Protein AF-0000000084124917 (afdb_homodimer)

Solvent-accessible surface area (backbone atoms only — not comparable to full-atom values): 14774 Å² total; per-residue (Å²): 102,32,30,28,36,40,36,36,62,45,17,52,52,55,28,50,69,72,43,52,68,39,55,33,44,50,50,50,41,37,34,65,54,42,35,70,38,70,69,44,47,52,53,57,50,43,67,50,49,52,46,50,54,49,40,50,49,30,55,77,70,56,34,54,78,40,69,31,30,41,33,37,43,51,18,39,51,36,26,47,51,36,25,54,39,39,39,66,69,44,49,47,55,52,49,55,56,54,59,70,50,44,47,91,59,49,60,88,63,50,64,58,54,51,51,51,53,46,53,52,43,45,45,25,20,53,24,24,41,52,18,49,52,28,43,52,51,16,56,55,44,50,39,52,61,62,43,58,76,130,102,31,30,27,35,41,36,35,62,44,18,51,51,54,28,49,71,72,46,53,67,39,54,33,44,50,51,50,42,38,34,65,53,41,35,70,39,70,69,43,46,50,53,56,50,42,66,50,49,51,46,51,54,48,40,51,50,30,55,76,69,56,35,54,80,40,69,32,31,42,32,37,43,51,17,39,53,38,25,48,52,36,25,53,39,39,39,64,70,45,50,47,55,51,50,58,57,54,60,69,51,45,48,91,60,50,59,89,63,53,65,58,55,52,52,51,52,47,53,52,44,46,45,26,20,53,25,25,43,52,18,50,52,28,43,52,53,15,56,54,45,51,37,52,63,62,45,57,75,128

InterPro domains:
  IPR013901 Anthrone oxygenase [PF08592] (42-134)

Foldseek 3Di:
DLVVLVCCLVPVLVVLLPDDLLVNLVVLLCCLVVCPDPVNVCVVVCLLPVLVVVLVVCVVVVVCVPLLNVLSNVLNVLLVCQAVVLCVPPLNVLSVVSNPADSVDGDPCSVVSSVVNSVSSVSNNVSNVSSVVSNVVSVVRVVVVVPPDD/DLVVLVCCLVPVLVVLLPDDLLVNLVVLLCCLVVCPDPVNVCVVVCLLPVLVVVLVVCVVVVVCVPLLNVLSNVLNVLLVCQAVVLCVPPLNVLSVVSNPADSVDGDPCSVVSSVVNSVSSVSNNVSNVSSVVSNVVSVVRVVVVVPPDD

Nearest PDB structures (foldseek):
  2lk4-assembly1_A  TM=3.861E-01  e=1.553E+00  Homo sapiens
  2lk4-assembly1_A  TM=3.860E-01  e=1.553E+00  Homo sapiens

Structure (mmCIF, N/CA/C/O backbone):
data_AF-0000000084124917-model_v1
#
loop_
_entity.id
_entity.type
_entity.pdbx_description
1 polymer 'DUF1772 domain-containing protein'
#
loop_
_atom_site.group_PDB
_atom_site.id
_atom_site.type_symbol
_atom_site.label_atom_id
_atom_site.label_alt_id
_atom_site.label_comp_id
_atom_site.label_asym_id
_atom_site.label_entity_id
_atom_site.label_seq_id
_atom_site.pdbx_PDB_ins_code
_atom_site.Cartn_x
_atom_site.Cartn_y
_atom_site.Cartn_z
_atom_site.occupancy
_atom_site.B_iso_or_equiv
_atom_site.auth_seq_id
_atom_site.auth_comp_id
_atom_site.auth_asym_id
_atom_site.auth_atom_id
_atom_site.pdbx_PDB_model_num
ATOM 1 N N . MET A 1 1 ? -4.234 3.25 4.035 1 97.25 1 MET A N 1
ATOM 2 C CA . MET A 1 1 ? -4.965 2.318 3.18 1 97.25 1 MET A CA 1
ATOM 3 C C . MET A 1 1 ? -4.859 2.727 1.714 1 97.25 1 MET A C 1
ATOM 5 O O . MET A 1 1 ? -4.852 1.872 0.826 1 97.25 1 MET A O 1
ATOM 9 N N . ALA A 1 2 ? -4.703 4.055 1.478 1 97.81 2 ALA A N 1
ATOM 10 C CA . ALA A 1 2 ? -4.516 4.488 0.096 1 97.81 2 ALA A CA 1
ATOM 11 C C . ALA A 1 2 ? -3.322 3.787 -0.543 1 97.81 2 ALA A C 1
ATOM 13 O O . ALA A 1 2 ? -3.416 3.291 -1.669 1 97.81 2 ALA A O 1
ATOM 14 N N . GLY A 1 3 ? -2.215 3.688 0.183 1 98.06 3 GLY A N 1
ATOM 15 C CA . GLY A 1 3 ? -1.034 3.014 -0.335 1 98.06 3 GLY A CA 1
ATOM 16 C C . GLY A 1 3 ? -1.243 1.526 -0.551 1 98.06 3 GLY A C 1
ATOM 17 O O . GLY A 1 3 ? -0.717 0.953 -1.507 1 98.06 3 GLY A O 1
ATOM 18 N N . LEU A 1 4 ? -1.949 0.916 0.343 1 98.31 4 LEU A N 1
ATOM 19 C CA . LEU A 1 4 ? -2.197 -0.517 0.233 1 98.31 4 LEU A CA 1
ATOM 20 C C . LEU A 1 4 ? -2.949 -0.841 -1.055 1 98.31 4 LEU A C 1
ATOM 22 O O . LEU A 1 4 ? -2.518 -1.696 -1.831 1 98.31 4 LEU A O 1
ATOM 26 N N . PHE A 1 5 ? -4.02 -0.159 -1.307 1 98.75 5 PHE A N 1
ATOM 27 C CA . PHE A 1 5 ? -4.82 -0.441 -2.494 1 98.75 5 PHE A CA 1
ATOM 28 C C . PHE A 1 5 ? -4.086 -0.002 -3.756 1 98.75 5 PHE A C 1
ATOM 30 O O . PHE A 1 5 ? -4.223 -0.627 -4.809 1 98.75 5 PHE A O 1
ATOM 37 N N . PHE A 1 6 ? -3.359 1.039 -3.646 1 98.81 6 PHE A N 1
ATOM 38 C CA . PHE A 1 6 ? -2.514 1.478 -4.75 1 98.81 6 PHE A CA 1
ATOM 39 C C . PHE A 1 6 ? -1.505 0.397 -5.121 1 98.81 6 PHE A C 1
ATOM 41 O O . PHE A 1 6 ? -1.268 0.142 -6.305 1 98.81 6 PHE A O 1
ATOM 48 N N . ALA A 1 7 ? -0.88 -0.237 -4.125 1 98.75 7 ALA A N 1
ATOM 49 C CA . ALA A 1 7 ? 0.062 -1.323 -4.375 1 98.75 7 ALA A CA 1
ATOM 50 C C . ALA A 1 7 ? -0.581 -2.424 -5.215 1 98.75 7 ALA A C 1
ATOM 52 O O . ALA A 1 7 ? 0.038 -2.949 -6.141 1 98.75 7 ALA A O 1
ATOM 53 N N . TYR A 1 8 ? -1.795 -2.74 -4.844 1 98.81 8 TYR A N 1
ATOM 54 C CA . TYR A 1 8 ? -2.51 -3.752 -5.613 1 98.81 8 TYR A CA 1
ATOM 55 C C . TYR A 1 8 ? -2.773 -3.27 -7.035 1 98.81 8 TYR A C 1
ATOM 57 O O . TYR A 1 8 ? -2.561 -4.012 -8 1 98.81 8 TYR A O 1
ATOM 65 N N . SER A 1 9 ? -3.143 -2.061 -7.184 1 98.75 9 SER A N 1
ATOM 66 C CA . SER A 1 9 ? -3.533 -1.524 -8.484 1 98.75 9 SER A CA 1
ATOM 67 C C . SER A 1 9 ? -2.336 -1.43 -9.422 1 98.75 9 SER A C 1
ATOM 69 O O . SER A 1 9 ? -2.479 -1.594 -10.641 1 98.75 9 SER A O 1
ATOM 71 N N . VAL A 1 10 ? -1.176 -1.197 -8.875 1 98.31 10 VAL A N 1
ATOM 72 C CA . VAL A 1 10 ? -0.064 -0.92 -9.781 1 98.31 10 VAL A CA 1
ATOM 73 C C . VAL A 1 10 ? 0.826 -2.156 -9.898 1 98.31 10 VAL A C 1
ATOM 75 O O . VAL A 1 10 ? 1.806 -2.152 -10.648 1 98.31 10 VAL A O 1
ATOM 78 N N . SER A 1 11 ? 0.525 -3.203 -9.133 1 98.62 11 SER A N 1
ATOM 79 C CA . SER A 1 11 ? 1.425 -4.352 -9.117 1 98.62 11 SER A CA 1
ATOM 80 C C . SER A 1 11 ? 0.646 -5.664 -9.117 1 98.62 11 SER A C 1
ATOM 82 O O . SER A 1 11 ? 0.646 -6.395 -10.109 1 98.62 11 SER A O 1
ATOM 84 N N . VAL A 1 12 ? -0.153 -5.93 -8.094 1 98.69 12 VAL A N 1
ATOM 85 C CA . VAL A 1 12 ? -0.733 -7.242 -7.836 1 98.69 12 VAL A CA 1
ATOM 86 C C . VAL A 1 12 ? -1.753 -7.578 -8.922 1 98.69 12 VAL A C 1
ATOM 88 O O . VAL A 1 12 ? -1.701 -8.656 -9.516 1 98.69 12 VAL A O 1
ATOM 91 N N . VAL A 1 13 ? -2.668 -6.664 -9.188 1 98.62 13 VAL A N 1
ATOM 92 C CA . VAL A 1 13 ? -3.721 -7 -10.141 1 98.62 13 VAL A CA 1
ATOM 93 C C . VAL A 1 13 ? -3.127 -7.137 -11.539 1 98.62 13 VAL A C 1
ATOM 95 O O . VAL A 1 13 ? -3.602 -7.941 -12.352 1 98.62 13 VAL A O 1
ATOM 98 N N . LEU A 1 14 ? -2.105 -6.344 -11.867 1 98.69 14 LEU A N 1
ATOM 99 C CA . LEU A 1 14 ? -1.429 -6.473 -13.156 1 98.69 14 LEU A CA 1
ATOM 100 C C . LEU A 1 14 ? -0.755 -7.836 -13.281 1 98.69 14 LEU A C 1
ATOM 102 O O . LEU A 1 14 ? -0.784 -8.445 -14.352 1 98.69 14 LEU A O 1
ATOM 106 N N . THR A 1 15 ? -0.131 -8.25 -12.227 1 98.81 15 THR A N 1
ATOM 107 C CA . THR A 1 15 ? 0.469 -9.578 -12.188 1 98.81 15 THR A CA 1
ATOM 108 C C . THR A 1 15 ? -0.596 -10.656 -12.359 1 98.81 15 THR A C 1
ATOM 110 O O . THR A 1 15 ? -0.421 -11.586 -13.148 1 98.81 15 THR A O 1
ATOM 113 N N . LEU A 1 16 ? -1.699 -10.531 -11.648 1 98.69 16 LEU A N 1
ATOM 114 C CA . LEU A 1 16 ? -2.781 -11.508 -11.719 1 98.69 16 LEU A CA 1
ATOM 115 C C . LEU A 1 16 ? -3.307 -11.633 -13.148 1 98.69 16 LEU A C 1
ATOM 117 O O . LEU A 1 16 ? -3.727 -12.711 -13.57 1 98.69 16 LEU A O 1
ATOM 121 N N . ASP A 1 17 ? -3.211 -10.602 -13.93 1 98.44 17 ASP A N 1
ATOM 122 C CA . ASP A 1 17 ? -3.678 -10.586 -15.312 1 98.44 17 ASP A CA 1
ATOM 123 C C . ASP A 1 17 ? -2.789 -11.445 -16.203 1 98.44 17 ASP A C 1
ATOM 125 O O . ASP A 1 17 ? -3.182 -11.812 -17.312 1 98.44 17 ASP A O 1
ATOM 129 N N . THR A 1 18 ? -1.603 -11.773 -15.75 1 98.19 18 THR A N 1
ATOM 130 C CA . THR A 1 18 ? -0.667 -12.516 -16.578 1 98.19 18 THR A CA 1
ATOM 131 C C . THR A 1 18 ? -0.751 -14.016 -16.281 1 98.19 18 THR A C 1
ATOM 133 O O . THR A 1 18 ? -0.126 -14.82 -16.969 1 98.19 18 THR A O 1
ATOM 136 N N . LEU A 1 19 ? -1.51 -14.352 -15.336 1 98 19 LEU A N 1
ATOM 137 C CA . LEU A 1 19 ? -1.496 -15.727 -14.852 1 98 19 LEU A CA 1
ATOM 138 C C . LEU A 1 19 ? -2.557 -16.562 -15.562 1 98 19 LEU A C 1
ATOM 140 O O . LEU A 1 19 ? -3.594 -16.047 -15.969 1 98 19 LEU A O 1
ATOM 144 N N . SER A 1 20 ? -2.256 -17.859 -15.656 1 97.62 20 SER A N 1
ATOM 145 C CA . SER A 1 20 ? -3.262 -18.812 -16.109 1 97.62 20 SER A CA 1
ATOM 146 C C . SER A 1 20 ? -4.395 -18.938 -15.094 1 97.62 20 SER A C 1
ATOM 148 O O . SER A 1 20 ? -4.289 -18.453 -13.969 1 97.62 20 SER A O 1
ATOM 150 N N . ALA A 1 21 ? -5.41 -19.625 -15.492 1 98.25 21 ALA A N 1
ATOM 151 C CA . ALA A 1 21 ? -6.57 -19.797 -14.617 1 98.25 21 ALA A CA 1
ATOM 152 C C . ALA A 1 21 ? -6.176 -20.469 -13.312 1 98.25 21 ALA A C 1
ATOM 154 O O . ALA A 1 21 ? -6.594 -20.047 -12.234 1 98.25 21 ALA A O 1
ATOM 155 N N . SER A 1 22 ? -5.375 -21.531 -13.422 1 98.06 22 SER A N 1
ATOM 156 C CA . SER A 1 22 ? -4.965 -22.297 -12.25 1 98.06 22 SER A CA 1
ATOM 157 C C . SER A 1 22 ? -4.051 -21.469 -11.352 1 98.06 22 SER A C 1
ATOM 159 O O . SER A 1 22 ? -4.211 -21.469 -10.125 1 98.06 22 SER A O 1
ATOM 161 N N . SER A 1 23 ? -3.119 -20.766 -11.945 1 97.94 23 SER A N 1
ATOM 162 C CA . SER A 1 23 ? -2.189 -19.953 -11.18 1 97.94 23 SER A CA 1
ATOM 163 C C . SER A 1 23 ? -2.904 -18.781 -10.508 1 97.94 23 SER A C 1
ATOM 165 O O . SER A 1 23 ? -2.604 -18.438 -9.367 1 97.94 23 SER A O 1
ATOM 167 N N . TYR A 1 24 ? -3.828 -18.234 -11.266 1 98.5 24 TYR A N 1
ATOM 168 C CA . TYR A 1 24 ? -4.648 -17.172 -10.695 1 98.5 24 TYR A CA 1
ATOM 169 C C . TYR A 1 24 ? -5.398 -17.656 -9.461 1 98.5 24 TYR A C 1
ATOM 171 O O . TYR A 1 24 ? -5.379 -17 -8.422 1 98.5 24 TYR A O 1
ATOM 179 N N . THR A 1 25 ? -6.078 -18.75 -9.648 1 98.75 25 THR A N 1
ATOM 180 C CA . THR A 1 25 ? -6.871 -19.297 -8.562 1 98.75 25 THR A CA 1
ATOM 181 C C . THR A 1 25 ? -6 -19.562 -7.336 1 98.75 25 THR A C 1
ATOM 183 O O . THR A 1 25 ? -6.34 -19.141 -6.227 1 98.75 25 THR A O 1
ATOM 186 N N . ARG A 1 26 ? -4.859 -20.141 -7.547 1 98.31 26 ARG A N 1
ATOM 187 C CA . ARG A 1 26 ? -3.953 -20.469 -6.453 1 98.31 26 ARG A CA 1
ATOM 188 C C . ARG A 1 26 ? -3.469 -19.219 -5.738 1 98.31 26 ARG A C 1
ATOM 190 O O . ARG A 1 26 ? -3.508 -19.141 -4.508 1 98.31 26 ARG A O 1
ATOM 197 N N . VAL A 1 27 ? -3.025 -18.266 -6.492 1 98.69 27 VAL A N 1
ATOM 198 C CA . VAL A 1 27 ? -2.43 -17.062 -5.938 1 98.69 27 VAL A CA 1
ATOM 199 C C . VAL A 1 27 ? -3.502 -16.234 -5.227 1 98.69 27 VAL A C 1
ATOM 201 O O . VAL A 1 27 ? -3.295 -15.773 -4.102 1 98.69 27 VAL A O 1
ATOM 204 N N . MET A 1 28 ? -4.656 -16.125 -5.855 1 98.75 28 MET A N 1
ATOM 205 C CA . MET A 1 28 ? -5.723 -15.312 -5.27 1 98.75 28 MET A CA 1
ATOM 206 C C . MET A 1 28 ? -6.246 -15.953 -3.988 1 98.75 28 MET A C 1
ATOM 208 O O . MET A 1 28 ? -6.527 -15.25 -3.012 1 98.75 28 MET A O 1
ATOM 212 N N . GLN A 1 29 ? -6.414 -17.219 -3.998 1 98.81 29 GLN A N 1
ATOM 213 C CA . GLN A 1 29 ? -6.84 -17.906 -2.777 1 98.81 29 GLN A CA 1
ATOM 214 C C . GLN A 1 29 ? -5.832 -17.688 -1.65 1 98.81 29 GLN A C 1
ATOM 216 O O . GLN A 1 29 ? -6.215 -17.438 -0.506 1 98.81 29 GLN A O 1
ATOM 221 N N . SER A 1 30 ? -4.582 -17.781 -1.96 1 98.69 30 SER A N 1
ATOM 222 C CA . SER A 1 30 ? -3.549 -17.562 -0.953 1 98.69 30 SER A CA 1
ATOM 223 C C . SER A 1 30 ? -3.555 -16.125 -0.459 1 98.69 30 SER A C 1
ATOM 225 O O . SER A 1 30 ? -3.449 -15.875 0.743 1 98.69 30 SER A O 1
ATOM 227 N N . ILE A 1 31 ? -3.676 -15.164 -1.386 1 98.69 31 ILE A N 1
ATOM 228 C CA . ILE A 1 31 ? -3.746 -13.758 -1.008 1 98.69 31 ILE A CA 1
ATOM 229 C C . ILE A 1 31 ? -4.906 -13.539 -0.039 1 98.69 31 ILE A C 1
ATOM 231 O O . ILE A 1 31 ? -4.746 -12.891 0.998 1 98.69 31 ILE A O 1
ATOM 235 N N . ASN A 1 32 ? -6.078 -14.086 -0.395 1 98.25 32 ASN A N 1
ATOM 236 C CA . ASN A 1 32 ? -7.301 -13.891 0.374 1 98.25 32 ASN A CA 1
ATOM 237 C C . ASN A 1 32 ? -7.18 -14.484 1.776 1 98.25 32 ASN A C 1
ATOM 239 O O . ASN A 1 32 ? -7.758 -13.953 2.729 1 98.25 32 ASN A O 1
ATOM 243 N N . GLU A 1 33 ? -6.441 -15.508 1.92 1 98.12 33 GLU A N 1
ATOM 244 C CA . GLU A 1 33 ? -6.227 -16.141 3.219 1 98.12 33 GLU A CA 1
ATOM 245 C C . GLU A 1 33 ? -5.172 -15.391 4.031 1 98.12 33 GLU A C 1
ATOM 247 O O . GLU A 1 33 ? -5.371 -15.117 5.215 1 98.12 33 GLU A O 1
ATOM 252 N N . GLU A 1 34 ? -4.082 -15.07 3.4 1 98.19 34 GLU A N 1
ATOM 253 C CA . GLU A 1 34 ? -2.918 -14.547 4.105 1 98.19 34 GLU A CA 1
ATOM 254 C C . GLU A 1 34 ? -3.145 -13.102 4.551 1 98.19 34 GLU A C 1
ATOM 256 O O . GLU A 1 34 ? -2.609 -12.672 5.574 1 98.19 34 GLU A O 1
ATOM 261 N N . ILE A 1 35 ? -3.92 -12.414 3.789 1 97.81 35 ILE A N 1
ATOM 262 C CA . ILE A 1 35 ? -4.105 -11 4.113 1 97.81 35 ILE A CA 1
ATOM 263 C C . ILE A 1 35 ? -4.902 -10.867 5.41 1 97.81 35 ILE A C 1
ATOM 265 O O . ILE A 1 35 ? -4.902 -9.812 6.043 1 97.81 35 ILE A O 1
ATOM 269 N N . LEU A 1 36 ? -5.688 -11.93 5.781 1 97.31 36 LEU A N 1
ATOM 270 C CA . LEU A 1 36 ? -6.422 -11.93 7.043 1 97.31 36 LEU A CA 1
ATOM 271 C C . LEU A 1 36 ? -5.48 -12.188 8.219 1 97.31 36 LEU A C 1
ATOM 273 O O . LEU A 1 36 ? -5.41 -13.305 8.727 1 97.31 36 LEU A O 1
ATOM 277 N N . ASN A 1 37 ? -4.77 -11.234 8.672 1 98.19 37 ASN A N 1
ATOM 278 C CA . ASN A 1 37 ? -3.846 -11.258 9.805 1 98.19 37 ASN A CA 1
ATOM 279 C C . ASN A 1 37 ? -4.012 -10.023 10.688 1 98.19 37 ASN A C 1
ATOM 281 O O . ASN A 1 37 ? -4.664 -9.055 10.289 1 98.19 37 ASN A O 1
ATOM 285 N N . PRO A 1 38 ? -3.535 -10.016 11.898 1 97.69 38 PRO A N 1
ATOM 286 C CA . PRO A 1 38 ? -3.809 -8.953 12.875 1 97.69 38 PRO A CA 1
ATOM 287 C C . PRO A 1 38 ? -3.299 -7.586 12.414 1 97.69 38 PRO A C 1
ATOM 289 O O . PRO A 1 38 ? -3.926 -6.562 12.695 1 97.69 38 PRO A O 1
ATOM 292 N N . LEU A 1 39 ? -2.154 -7.527 11.703 1 97.31 39 LEU A N 1
ATOM 293 C CA . LEU A 1 39 ? -1.6 -6.246 11.273 1 97.31 39 LEU A CA 1
ATOM 294 C C . LEU A 1 39 ? -2.508 -5.578 10.242 1 97.31 39 LEU A C 1
ATOM 296 O O . LEU A 1 39 ? -2.762 -4.375 10.32 1 97.31 39 LEU A O 1
ATOM 300 N N . PHE A 1 40 ? -2.939 -6.41 9.305 1 98.06 40 PHE A N 1
ATOM 301 C CA . PHE A 1 40 ? -3.908 -5.875 8.359 1 98.06 40 PHE A CA 1
ATOM 302 C C . PHE A 1 40 ? -5.199 -5.48 9.062 1 98.06 40 PHE A C 1
ATOM 304 O O . PHE A 1 40 ? -5.758 -4.414 8.805 1 98.06 40 PHE A O 1
ATOM 311 N N . GLY A 1 41 ? -5.688 -6.379 9.93 1 97.94 41 GLY A N 1
ATOM 312 C CA . GLY A 1 41 ? -6.926 -6.125 10.648 1 97.94 41 GLY A CA 1
ATOM 313 C C . GLY A 1 41 ? -6.91 -4.824 11.422 1 97.94 41 GLY A C 1
ATOM 314 O O . GLY A 1 41 ? -7.867 -4.047 11.367 1 97.94 41 GLY A O 1
ATOM 315 N N . VAL A 1 42 ? -5.863 -4.562 12.094 1 98.12 42 VAL A N 1
ATOM 316 C CA . VAL A 1 42 ? -5.742 -3.359 12.914 1 98.12 42 VAL A CA 1
ATOM 317 C C . VAL A 1 42 ? -5.68 -2.129 12.008 1 98.12 42 VAL A C 1
ATOM 319 O O . VAL A 1 42 ? -6.309 -1.108 12.297 1 98.12 42 VAL A O 1
ATOM 322 N N . SER A 1 43 ? -4.918 -2.234 10.953 1 97.81 43 SER A N 1
ATOM 323 C CA . SER A 1 43 ? -4.758 -1.093 10.062 1 97.81 43 SER A CA 1
ATOM 324 C C . SER A 1 43 ? -6.055 -0.782 9.32 1 97.81 43 SER A C 1
ATOM 326 O O . SER A 1 43 ? -6.488 0.371 9.273 1 97.81 43 SER A O 1
ATOM 328 N N . PHE A 1 44 ? -6.664 -1.835 8.75 1 98.31 44 PHE A N 1
ATOM 329 C CA . PHE A 1 44 ? -7.902 -1.646 8 1 98.31 44 PHE A CA 1
ATOM 330 C C . PHE A 1 44 ? -9.039 -1.243 8.938 1 98.31 44 PHE A C 1
ATOM 332 O O . PHE A 1 44 ? -9.797 -0.32 8.633 1 98.31 44 PHE A O 1
ATOM 339 N N . GLY A 1 45 ? -9.195 -1.947 10.078 1 98.38 45 GLY A N 1
ATOM 340 C CA . GLY A 1 45 ? -10.188 -1.586 11.078 1 98.38 45 GLY A CA 1
ATOM 341 C C . GLY A 1 45 ? -9.984 -0.192 11.641 1 98.38 45 GLY A C 1
ATOM 342 O O . GLY A 1 45 ? -10.953 0.55 11.836 1 98.38 45 GLY A O 1
ATOM 343 N N . GLY A 1 46 ? -8.742 0.141 11.914 1 98.31 46 GLY A N 1
ATOM 344 C CA . GLY A 1 46 ? -8.43 1.479 12.391 1 98.31 46 GLY A CA 1
ATOM 345 C C . GLY A 1 46 ? -8.82 2.568 11.406 1 98.31 46 GLY A C 1
ATOM 346 O O . GLY A 1 46 ? -9.266 3.643 11.812 1 98.31 46 GLY A O 1
ATOM 347 N N . ALA A 1 47 ? -8.625 2.297 10.148 1 98.06 47 ALA A N 1
ATOM 348 C CA . ALA A 1 47 ? -8.953 3.262 9.102 1 98.06 47 ALA A CA 1
ATOM 349 C C . ALA A 1 47 ? -10.461 3.471 9 1 98.06 47 ALA A C 1
ATOM 351 O O . ALA A 1 47 ? -10.914 4.449 8.398 1 98.06 47 ALA A O 1
ATOM 352 N N . ILE A 1 48 ? -11.219 2.539 9.547 1 98.5 48 ILE A N 1
ATOM 353 C CA . ILE A 1 48 ? -12.664 2.688 9.609 1 98.5 48 ILE A CA 1
ATOM 354 C C . ILE A 1 48 ? -13.047 3.395 10.914 1 98.5 48 ILE A C 1
ATOM 356 O O . ILE A 1 48 ? -13.734 4.422 10.891 1 98.5 48 ILE A O 1
ATOM 360 N N . ILE A 1 49 ? -12.523 2.965 12.016 1 98.62 49 ILE A N 1
ATOM 361 C CA . ILE A 1 49 ? -12.977 3.363 13.344 1 98.62 49 ILE A CA 1
ATOM 362 C C . ILE A 1 49 ? -12.508 4.789 13.641 1 98.62 49 ILE A C 1
ATOM 364 O O . ILE A 1 49 ? -13.305 5.629 14.07 1 98.62 49 ILE A O 1
ATOM 368 N N . VAL A 1 50 ? -11.297 5.105 13.383 1 97.81 50 VAL A N 1
ATOM 369 C CA . VAL A 1 50 ? -10.703 6.375 13.797 1 97.81 50 VAL A CA 1
ATOM 370 C C . VAL A 1 50 ? -11.414 7.527 13.086 1 97.81 50 VAL A C 1
ATOM 372 O O . VAL A 1 50 ? -11.898 8.453 13.734 1 97.81 50 VAL A O 1
ATOM 375 N N . PRO A 1 51 ? -11.531 7.457 11.789 1 97.25 51 PRO A N 1
ATOM 376 C CA . PRO A 1 51 ? -12.211 8.594 11.164 1 97.25 51 PRO A CA 1
ATOM 377 C C . PRO A 1 51 ? -13.695 8.656 11.508 1 97.25 51 PRO A C 1
ATOM 379 O O . PRO A 1 51 ? -14.273 9.742 11.594 1 97.25 51 PRO A O 1
ATOM 382 N N . THR A 1 52 ? -14.312 7.504 11.719 1 98.25 52 THR A N 1
ATOM 383 C CA . THR A 1 52 ? -15.727 7.496 12.086 1 98.25 52 THR A CA 1
ATOM 384 C C . THR A 1 52 ? -15.93 8.164 13.438 1 98.25 52 THR A C 1
ATOM 386 O O . THR A 1 52 ? -16.844 8.977 13.602 1 98.25 52 THR A O 1
ATOM 389 N N . VAL A 1 53 ? -15.117 7.809 14.406 1 98.12 53 VAL A N 1
ATOM 390 C CA . VAL A 1 53 ? -15.172 8.445 15.719 1 98.12 53 VAL A CA 1
ATOM 391 C C . VAL A 1 53 ? -14.875 9.938 15.578 1 98.12 53 VAL A C 1
ATOM 393 O O . VAL A 1 53 ? -15.547 10.766 16.203 1 98.12 53 VAL A O 1
ATOM 396 N N . GLY A 1 54 ? -13.852 10.281 14.773 1 96.69 54 GLY A N 1
ATOM 397 C CA . GLY A 1 54 ? -13.562 11.68 14.5 1 96.69 54 GLY A CA 1
ATOM 398 C C . GLY A 1 54 ? -14.734 12.43 13.898 1 96.69 54 GLY A C 1
ATOM 399 O O . GLY A 1 54 ? -15.016 13.57 14.273 1 96.69 54 GLY A O 1
ATOM 400 N N . ALA A 1 55 ? -15.328 11.773 13.008 1 96.75 55 ALA A N 1
ATOM 401 C CA . ALA A 1 55 ? -16.484 12.391 12.359 1 96.75 55 ALA A CA 1
ATOM 402 C C . ALA A 1 55 ? -17.609 12.641 13.367 1 96.75 55 ALA A C 1
ATOM 404 O O . ALA A 1 55 ? -18.281 13.664 13.305 1 96.75 55 ALA A O 1
ATOM 405 N N . PHE A 1 56 ? -17.797 11.719 14.203 1 96.38 56 PHE A N 1
ATOM 406 C CA . PHE A 1 56 ? -18.812 11.867 15.25 1 96.38 56 PHE A CA 1
ATOM 407 C C . PHE A 1 56 ? -18.484 13.062 16.141 1 96.38 56 PHE A C 1
ATOM 409 O O . PHE A 1 56 ? -19.375 13.852 16.469 1 96.38 56 PHE A O 1
ATOM 416 N N . LEU A 1 57 ? -17.266 13.234 16.484 1 94.81 57 LEU A N 1
ATOM 417 C CA . LEU A 1 57 ? -16.828 14.359 17.312 1 94.81 57 LEU A CA 1
ATOM 418 C C . LEU A 1 57 ? -17.016 15.68 16.578 1 94.81 57 LEU A C 1
ATOM 420 O O . LEU A 1 57 ? -17.438 16.672 17.172 1 94.81 57 LEU A O 1
ATOM 424 N N . VAL A 1 58 ? -16.672 15.648 15.336 1 93.81 58 VAL A N 1
ATOM 425 C CA . VAL A 1 58 ? -16.859 16.828 14.508 1 93.81 58 VAL A CA 1
ATOM 426 C C . VAL A 1 58 ? -18.328 17.234 14.508 1 93.81 58 VAL A C 1
ATOM 428 O O . VAL A 1 58 ? -18.656 18.422 14.578 1 93.81 58 VAL A O 1
ATOM 431 N N . PHE A 1 59 ? -19.156 16.297 14.469 1 91.12 59 PHE A N 1
ATOM 432 C CA . PHE A 1 59 ? -20.578 16.547 14.398 1 91.12 59 PHE A CA 1
ATOM 433 C C . PHE A 1 59 ? -21.109 17.047 15.742 1 91.12 59 PHE A C 1
ATOM 435 O O . PHE A 1 59 ? -21.828 18.047 15.797 1 91.12 59 PHE A O 1
ATOM 442 N N . ILE A 1 60 ? -20.703 16.453 16.812 1 93.38 60 ILE A N 1
ATOM 443 C CA . ILE A 1 60 ? -21.266 16.781 18.109 1 93.38 60 ILE A CA 1
ATOM 444 C C . ILE A 1 60 ? -20.734 18.125 18.594 1 93.38 60 ILE A C 1
ATOM 446 O O . ILE A 1 60 ? -21.406 18.844 19.328 1 93.38 60 ILE A O 1
ATOM 450 N N . GLU A 1 61 ? -19.562 18.453 18.156 1 92.94 61 GLU A N 1
ATOM 451 C CA . GLU A 1 61 ? -18.953 19.719 18.578 1 92.94 61 GLU A CA 1
ATOM 452 C C . GLU A 1 61 ? -19.344 20.859 17.641 1 92.94 61 GLU A C 1
ATOM 454 O O . GLU A 1 61 ? -18.906 22 17.844 1 92.94 61 GLU A O 1
ATOM 459 N N . GLY A 1 62 ? -20.062 20.547 16.656 1 91.19 62 GLY A N 1
ATOM 460 C CA . GLY A 1 62 ? -20.531 21.562 15.727 1 91.19 62 GLY A CA 1
ATOM 461 C C . GLY A 1 62 ? -19.453 22.062 14.781 1 91.19 62 GLY A C 1
ATOM 462 O O . GLY A 1 62 ? -19.547 23.172 14.266 1 91.19 62 GLY A O 1
ATOM 463 N N . LEU A 1 63 ? -18.516 21.297 14.617 1 89.62 63 LEU A N 1
ATOM 464 C CA . LEU A 1 63 ? -17.375 21.703 13.812 1 89.62 63 LEU A CA 1
ATOM 465 C C . LEU A 1 63 ? -17.641 21.5 12.328 1 89.62 63 LEU A C 1
ATOM 467 O O . LEU A 1 63 ? -16.828 21.859 11.477 1 89.62 63 LEU A O 1
ATOM 471 N N . TRP A 1 64 ? -18.781 20.938 12.023 1 89.88 64 TRP A N 1
ATOM 472 C CA . TRP A 1 64 ? -19.141 20.688 10.633 1 89.88 64 TRP A CA 1
ATOM 473 C C . TRP A 1 64 ? -19.422 21.984 9.898 1 89.88 64 TRP A C 1
ATOM 475 O O . TRP A 1 64 ? -19.5 22.016 8.672 1 89.88 64 TRP A O 1
ATOM 485 N N . THR A 1 65 ? -19.406 23.109 10.664 1 90.25 65 THR A N 1
ATOM 486 C CA . THR A 1 65 ? -19.625 24.422 10.055 1 90.25 65 THR A CA 1
ATOM 487 C C . THR A 1 65 ? -18.312 25 9.531 1 90.25 65 THR A C 1
ATOM 489 O O . THR A 1 65 ? -18.312 25.906 8.695 1 90.25 65 THR A O 1
ATOM 492 N N . ALA A 1 66 ? -17.266 24.531 10.023 1 91.94 66 ALA A N 1
ATOM 493 C CA . ALA A 1 66 ? -15.945 24.969 9.586 1 91.94 66 ALA A CA 1
ATOM 494 C C . ALA A 1 66 ? -15.453 24.141 8.398 1 91.94 66 ALA A C 1
ATOM 496 O O . ALA A 1 66 ? -15.852 22.984 8.227 1 91.94 66 ALA A O 1
ATOM 497 N N . LEU A 1 67 ? -14.664 24.703 7.559 1 92.88 67 LEU A N 1
ATOM 498 C CA . LEU A 1 67 ? -14.133 24.062 6.367 1 92.88 67 LEU A CA 1
ATOM 499 C C . LEU A 1 67 ? -13.43 22.75 6.73 1 92.88 67 LEU A C 1
ATOM 501 O O . LEU A 1 67 ? -13.625 21.734 6.066 1 92.88 67 LEU A O 1
ATOM 505 N N . PHE A 1 68 ? -12.609 22.797 7.73 1 92.5 68 PHE A N 1
ATOM 506 C CA . PHE A 1 68 ? -11.891 21.594 8.117 1 92.5 68 PHE A CA 1
ATOM 507 C C . PHE A 1 68 ? -12.852 20.469 8.461 1 92.5 68 PHE A C 1
ATOM 509 O O . PHE A 1 68 ? -12.617 19.312 8.109 1 92.5 68 PHE A O 1
ATOM 516 N N . GLY A 1 69 ? -13.891 20.797 9.18 1 95.31 69 GLY A N 1
ATOM 517 C CA . GLY A 1 69 ? -14.891 19.797 9.531 1 95.31 69 GLY A CA 1
ATOM 518 C C . GLY A 1 69 ? -15.578 19.203 8.32 1 95.31 69 GLY A C 1
ATOM 519 O O . GLY A 1 69 ? -15.805 18 8.258 1 95.31 69 GLY A O 1
ATOM 520 N N . GLN A 1 70 ? -15.93 20.047 7.355 1 96.31 70 GLN A N 1
ATOM 521 C CA . GLN A 1 70 ? -16.594 19.594 6.141 1 96.31 70 GLN A CA 1
ATOM 522 C C . GLN A 1 70 ? -15.695 18.672 5.332 1 96.31 70 GLN A C 1
ATOM 524 O O . GLN A 1 70 ? -16.141 17.641 4.828 1 96.31 70 GLN A O 1
ATOM 529 N N . LEU A 1 71 ? -14.492 19.047 5.219 1 97.44 71 LEU A N 1
ATOM 530 C CA . LEU A 1 71 ? -13.523 18.234 4.48 1 97.44 71 LEU A CA 1
ATOM 531 C C . LEU A 1 71 ? -13.312 16.891 5.164 1 97.44 71 LEU A C 1
ATOM 533 O O . LEU A 1 71 ? -13.258 15.852 4.5 1 97.44 71 LEU A O 1
ATOM 537 N N . PHE A 1 72 ? -13.18 16.969 6.465 1 97.38 72 PHE A N 1
ATOM 538 C CA . PHE A 1 72 ? -12.977 15.742 7.234 1 97.38 72 PHE A CA 1
ATOM 539 C C . PHE A 1 72 ? -14.172 14.805 7.086 1 97.38 72 PHE A C 1
ATOM 541 O O . PHE A 1 72 ? -14 13.609 6.867 1 97.38 72 PHE A O 1
ATOM 548 N N . LEU A 1 73 ? -15.375 15.352 7.195 1 97.62 73 LEU A N 1
ATOM 549 C CA . LEU A 1 73 ? -16.594 14.547 7.062 1 97.62 73 LEU A CA 1
ATOM 550 C C . LEU A 1 73 ? -16.703 13.961 5.66 1 97.62 73 LEU A C 1
ATOM 552 O O . LEU A 1 73 ? -17.062 12.789 5.5 1 97.62 73 LEU A O 1
ATOM 556 N N . ALA A 1 74 ? -16.422 14.742 4.672 1 98.12 74 ALA A N 1
ATOM 557 C CA . ALA A 1 74 ? -16.469 14.258 3.293 1 98.12 74 ALA A CA 1
ATOM 558 C C . ALA A 1 74 ? -15.477 13.109 3.082 1 98.12 74 ALA A C 1
ATOM 560 O O . ALA A 1 74 ? -15.805 12.109 2.449 1 98.12 74 ALA A O 1
ATOM 561 N N . GLY A 1 75 ? -14.227 13.281 3.621 1 98.62 75 GLY A N 1
ATOM 562 C CA . GLY A 1 75 ? -13.234 12.219 3.521 1 98.62 75 GLY A CA 1
ATOM 563 C C . GLY A 1 75 ? -13.672 10.93 4.191 1 98.62 75 GLY A C 1
ATOM 564 O O . GLY A 1 75 ? -13.438 9.844 3.662 1 98.62 75 GLY A O 1
ATOM 565 N N . THR A 1 76 ? -14.289 11.086 5.273 1 98.69 76 THR A N 1
ATOM 566 C CA . THR A 1 76 ? -14.75 9.922 6.023 1 98.69 76 THR A CA 1
ATOM 567 C C . THR A 1 76 ? -15.844 9.18 5.258 1 98.69 76 THR A C 1
ATOM 569 O O . THR A 1 76 ? -15.797 7.957 5.141 1 98.69 76 THR A O 1
ATOM 572 N N . VAL A 1 77 ? -16.797 9.914 4.715 1 98.56 77 VAL A N 1
ATOM 573 C CA . VAL A 1 77 ? -17.891 9.305 3.965 1 98.56 77 VAL A CA 1
ATOM 574 C C . VAL A 1 77 ? -17.344 8.602 2.727 1 98.56 77 VAL A C 1
ATOM 576 O O . VAL A 1 77 ? -17.734 7.469 2.422 1 98.56 77 VAL A O 1
ATOM 579 N N . ILE A 1 78 ? -16.438 9.242 2.074 1 98.88 78 ILE A N 1
ATOM 580 C CA . ILE A 1 78 ? -15.859 8.68 0.861 1 98.88 78 ILE A CA 1
ATOM 581 C C . ILE A 1 78 ? -15.102 7.395 1.2 1 98.88 78 ILE A C 1
ATOM 583 O O . ILE A 1 78 ? -15.211 6.398 0.482 1 98.88 78 ILE A O 1
ATOM 587 N N . TYR A 1 79 ? -14.375 7.41 2.281 1 98.88 79 TYR A N 1
ATOM 588 C CA . TYR A 1 79 ? -13.648 6.207 2.668 1 98.88 79 TYR A CA 1
ATOM 589 C C . TYR A 1 79 ? -14.609 5.082 3.043 1 98.88 79 TYR A C 1
ATOM 591 O O . TYR A 1 79 ? -14.43 3.939 2.615 1 98.88 79 TYR A O 1
ATOM 599 N N . LEU A 1 80 ? -15.594 5.379 3.842 1 98.81 80 LEU A N 1
ATOM 600 C CA . LEU A 1 80 ? -16.5 4.363 4.355 1 98.81 80 LEU A CA 1
ATOM 601 C C . LEU A 1 80 ? -17.312 3.74 3.227 1 98.81 80 LEU A C 1
ATOM 603 O O . LEU A 1 80 ? -17.562 2.531 3.227 1 98.81 80 LEU A O 1
ATOM 607 N N . VAL A 1 81 ? -17.688 4.496 2.264 1 98.81 81 VAL A N 1
ATOM 608 C CA . VAL A 1 81 ? -18.516 3.988 1.177 1 98.81 81 VAL A CA 1
ATOM 609 C C . VAL A 1 81 ? -17.625 3.393 0.084 1 98.81 81 VAL A C 1
ATOM 611 O O . VAL A 1 81 ? -17.844 2.256 -0.346 1 98.81 81 VAL A O 1
ATOM 614 N N . GLY A 1 82 ? -16.625 4.145 -0.258 1 98.88 82 GLY A N 1
ATOM 615 C CA . GLY A 1 82 ? -15.867 3.812 -1.457 1 98.88 82 GLY A CA 1
ATOM 616 C C . GLY A 1 82 ? -14.75 2.814 -1.205 1 98.88 82 GLY A C 1
ATOM 617 O O . GLY A 1 82 ? -14.242 2.197 -2.143 1 98.88 82 GLY A O 1
ATOM 618 N N . THR A 1 83 ? -14.32 2.695 0.024 1 98.81 83 THR A N 1
ATOM 619 C CA . THR A 1 83 ? -13.234 1.767 0.32 1 98.81 83 THR A CA 1
ATOM 620 C C . THR A 1 83 ? -13.711 0.663 1.262 1 98.81 83 THR A C 1
ATOM 622 O O . THR A 1 83 ? -13.797 -0.502 0.868 1 98.81 83 THR A O 1
ATOM 625 N N . ALA A 1 84 ? -14.125 1.025 2.445 1 98.81 84 ALA A N 1
ATOM 626 C CA . ALA A 1 84 ? -14.578 0.025 3.41 1 98.81 84 ALA A CA 1
ATOM 627 C C . ALA A 1 84 ? -15.859 -0.659 2.936 1 98.81 84 ALA A C 1
ATOM 629 O O . ALA A 1 84 ? -15.969 -1.885 2.998 1 98.81 84 ALA A O 1
ATOM 630 N N . GLY A 1 85 ? -16.812 0.148 2.49 1 98.81 85 GLY A N 1
ATOM 631 C CA . GLY A 1 85 ? -18.062 -0.414 1.984 1 98.81 85 GLY A CA 1
ATOM 632 C C . GLY A 1 85 ? -17.859 -1.34 0.799 1 98.81 85 GLY A C 1
ATOM 633 O O . GLY A 1 85 ? -18.422 -2.438 0.76 1 98.81 85 GLY A O 1
ATOM 6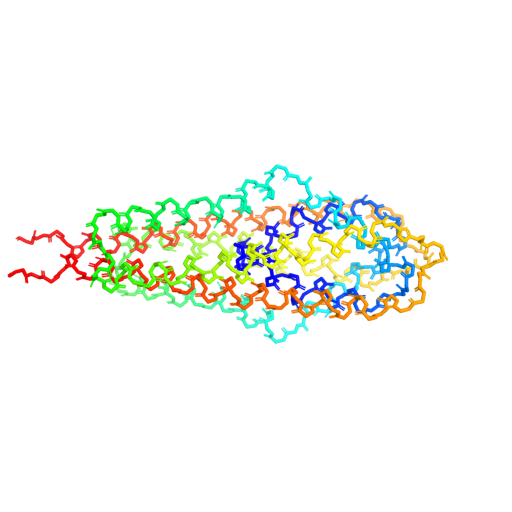34 N N . VAL A 1 86 ? -17.062 -0.918 -0.142 1 98.81 86 VAL A N 1
ATOM 635 C CA . VAL A 1 86 ? -16.75 -1.737 -1.31 1 98.81 86 VAL A CA 1
ATOM 636 C C . VAL A 1 86 ? -16.031 -3.01 -0.873 1 98.81 86 VAL A C 1
ATOM 638 O O . VAL A 1 86 ? -16.281 -4.09 -1.411 1 98.81 86 VAL A O 1
ATOM 641 N N . THR A 1 87 ? -15.133 -2.879 0.074 1 98.75 87 THR A N 1
ATOM 642 C CA . THR A 1 87 ? -14.406 -4.051 0.552 1 98.75 87 THR A CA 1
ATOM 643 C C . THR A 1 87 ? -15.359 -5.066 1.17 1 98.75 87 THR A C 1
ATOM 645 O O . THR A 1 87 ? -15.367 -6.238 0.788 1 98.75 87 THR A O 1
ATOM 648 N N . LEU A 1 88 ? -16.203 -4.613 2.018 1 98.38 88 LEU A N 1
ATOM 649 C CA . LEU A 1 88 ? -17.047 -5.508 2.809 1 98.38 88 LEU A CA 1
ATOM 650 C C . LEU A 1 88 ? -18.203 -6.055 1.972 1 98.38 88 LEU A C 1
ATOM 652 O O . LEU A 1 88 ? -18.609 -7.207 2.148 1 98.38 88 LEU A O 1
ATOM 656 N N . LEU A 1 89 ? -18.656 -5.285 1.042 1 98.56 89 LEU A N 1
ATOM 657 C CA . LEU A 1 89 ? -19.891 -5.656 0.367 1 98.56 89 LEU A CA 1
ATOM 658 C C . LEU A 1 89 ? -19.609 -6.227 -1.019 1 98.56 89 LEU A C 1
ATOM 660 O O . LEU A 1 89 ? -20.484 -6.852 -1.63 1 98.56 89 LEU A O 1
ATOM 664 N N . VAL A 1 90 ? -18.453 -6.004 -1.527 1 98.75 90 VAL A N 1
ATOM 665 C CA . VAL A 1 90 ? -18.188 -6.453 -2.889 1 98.75 90 VAL A CA 1
ATOM 666 C C . VAL A 1 90 ? -16.938 -7.348 -2.896 1 98.75 90 VAL A C 1
ATOM 668 O O . VAL A 1 90 ? -17.016 -8.508 -3.297 1 98.75 90 VAL A O 1
ATOM 671 N N . SER A 1 91 ? -15.836 -6.871 -2.41 1 98.5 91 SER A N 1
ATOM 672 C CA . SER A 1 91 ? -14.555 -7.574 -2.502 1 98.5 91 SER A CA 1
ATOM 673 C C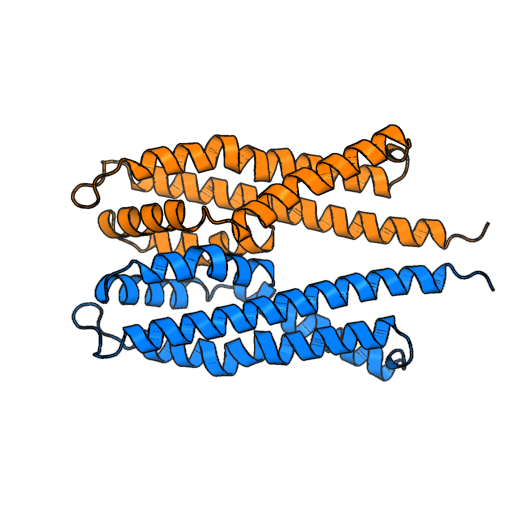 . SER A 1 91 ? -14.578 -8.867 -1.688 1 98.5 91 SER A C 1
ATOM 675 O O . SER A 1 91 ? -14.133 -9.914 -2.164 1 98.5 91 SER A O 1
ATOM 677 N N . VAL A 1 92 ? -15.047 -8.742 -0.466 1 98.38 92 VAL A N 1
ATOM 678 C CA . VAL A 1 92 ? -15.047 -9.906 0.417 1 98.38 92 VAL A CA 1
ATOM 679 C C . VAL A 1 92 ? -15.977 -10.984 -0.148 1 98.38 92 VAL A C 1
ATOM 681 O O . VAL A 1 92 ? -15.594 -12.156 -0.234 1 98.38 92 VAL A O 1
ATOM 684 N N . PRO A 1 93 ? -17.172 -10.664 -0.554 1 98.62 93 PRO A N 1
ATOM 685 C CA . PRO A 1 93 ? -18 -11.688 -1.193 1 98.62 93 PRO A CA 1
ATOM 686 C C . PRO A 1 93 ? -17.344 -12.297 -2.426 1 98.62 93 PRO A C 1
ATOM 688 O O . PRO A 1 93 ? -17.453 -13.508 -2.65 1 98.62 93 PRO A O 1
ATOM 691 N N . MET A 1 94 ? -16.703 -11.547 -3.262 1 98.69 94 MET A N 1
ATOM 692 C CA . MET A 1 94 ? -15.992 -12.078 -4.422 1 98.69 94 MET A CA 1
ATOM 693 C C . MET A 1 94 ? -14.867 -13.016 -3.986 1 98.69 94 MET A C 1
ATOM 695 O O . MET A 1 94 ? -14.648 -14.055 -4.605 1 98.69 94 MET A O 1
ATOM 699 N N . ASN A 1 95 ? -14.156 -12.625 -2.941 1 98.62 95 ASN A N 1
ATOM 700 C CA . ASN A 1 95 ? -13.109 -13.484 -2.402 1 98.62 95 ASN A CA 1
ATOM 701 C C . ASN A 1 95 ? -13.672 -14.844 -1.972 1 98.62 95 ASN A C 1
ATOM 703 O O . ASN A 1 95 ? -13.031 -15.875 -2.178 1 98.62 95 ASN A O 1
ATOM 707 N N . ASN A 1 96 ? -14.805 -14.812 -1.33 1 98.44 96 ASN A N 1
ATOM 708 C CA . ASN A 1 96 ? -15.453 -16.047 -0.897 1 98.44 96 ASN A CA 1
ATOM 709 C C . ASN A 1 96 ? -15.805 -16.938 -2.084 1 98.44 96 ASN A C 1
ATOM 711 O O . ASN A 1 96 ? -15.695 -18.172 -1.999 1 98.44 96 ASN A O 1
ATOM 715 N N . THR A 1 97 ? -16.25 -16.344 -3.139 1 98.19 97 THR A N 1
ATOM 716 C CA . THR A 1 97 ? -16.531 -17.094 -4.355 1 98.19 97 THR A CA 1
ATOM 717 C C . THR A 1 97 ? -15.273 -17.75 -4.898 1 98.19 97 THR A C 1
ATOM 719 O O . THR A 1 97 ? -15.273 -18.938 -5.23 1 98.19 97 THR A O 1
ATOM 722 N N . ILE A 1 98 ? -14.219 -17.078 -4.984 1 98.62 98 ILE A N 1
ATOM 723 C CA . ILE A 1 98 ? -12.945 -17.562 -5.523 1 98.62 98 ILE A CA 1
ATOM 724 C C . ILE A 1 98 ? -12.398 -18.672 -4.633 1 98.62 98 ILE A C 1
ATOM 726 O O . ILE A 1 98 ? -11.805 -19.641 -5.121 1 98.62 98 ILE A O 1
ATOM 730 N N . ALA A 1 99 ? -12.633 -18.547 -3.336 1 98.25 99 ALA A N 1
ATOM 731 C CA . ALA A 1 99 ? -12.156 -19.531 -2.369 1 98.25 99 ALA A CA 1
ATOM 732 C C . ALA A 1 99 ? -12.711 -20.922 -2.676 1 98.25 99 ALA A C 1
ATOM 734 O O . ALA A 1 99 ? -12.086 -21.922 -2.355 1 98.25 99 ALA A O 1
ATOM 735 N N . GLY A 1 100 ? -13.828 -20.969 -3.352 1 98.12 100 GLY A N 1
ATOM 736 C CA . GLY A 1 100 ? -14.492 -22.234 -3.627 1 98.12 100 GLY A CA 1
ATOM 737 C C . GLY A 1 100 ? -14.07 -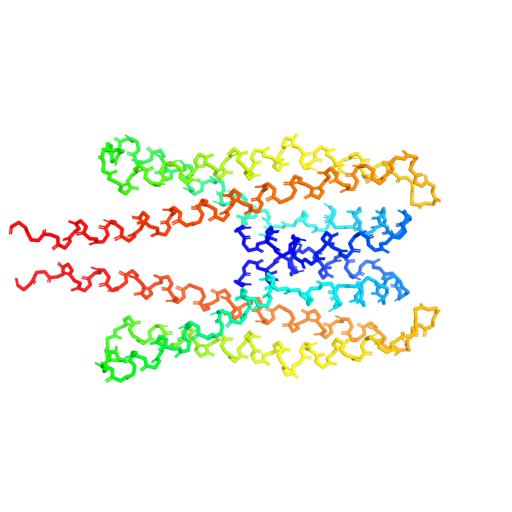22.844 -4.945 1 98.12 100 GLY A C 1
ATOM 738 O O . GLY A 1 100 ? -14.484 -23.953 -5.281 1 98.12 100 GLY A O 1
ATOM 739 N N . TRP A 1 101 ? -13.242 -22.188 -5.672 1 98.5 101 TRP A N 1
ATOM 740 C CA . TRP A 1 101 ? -12.828 -22.672 -6.98 1 98.5 101 TRP A CA 1
ATOM 741 C C . TRP A 1 101 ? -11.867 -23.844 -6.84 1 98.5 101 TRP A C 1
ATOM 743 O O . TRP A 1 101 ? -11.094 -23.922 -5.887 1 98.5 101 TRP A O 1
ATOM 753 N N . SER A 1 102 ? -11.914 -24.766 -7.793 1 98.38 102 SER A N 1
ATOM 754 C CA . SER A 1 102 ? -10.891 -25.797 -7.938 1 98.38 102 SER A CA 1
ATOM 755 C C . SER A 1 102 ? -9.656 -25.25 -8.656 1 98.38 102 SER A C 1
ATOM 757 O O . SER A 1 102 ? -9.773 -24.656 -9.734 1 98.38 102 SER A O 1
ATOM 759 N N . ILE A 1 103 ? -8.531 -25.438 -8.086 1 97.62 103 ILE A N 1
ATOM 760 C CA . ILE A 1 103 ? -7.293 -24.984 -8.703 1 97.62 103 ILE A CA 1
ATOM 761 C C . ILE A 1 103 ? -7.039 -25.781 -9.984 1 97.62 103 ILE A C 1
ATOM 763 O O . ILE A 1 103 ? -6.578 -25.234 -10.984 1 97.62 103 ILE A O 1
ATOM 767 N N . GLU A 1 104 ? -7.32 -27.016 -9.945 1 97.56 104 GLU A N 1
ATOM 768 C CA . GLU A 1 104 ? -7.078 -27.922 -11.07 1 97.56 104 GLU A CA 1
ATOM 769 C C . GLU A 1 104 ? -8.062 -27.656 -12.211 1 97.56 104 GLU A C 1
ATOM 771 O O . GLU A 1 104 ? -7.734 -27.844 -13.383 1 97.56 104 GLU A O 1
ATOM 776 N N . SER A 1 105 ? -9.273 -27.266 -11.844 1 97.94 105 SER A N 1
ATOM 777 C CA . SER A 1 105 ? -10.336 -27.016 -12.82 1 97.94 105 SER A CA 1
ATOM 778 C C . SER A 1 105 ? -11.102 -25.75 -12.5 1 97.94 105 SER A C 1
ATOM 780 O O . SER A 1 105 ? -12.281 -25.797 -12.141 1 97.94 105 SER A O 1
ATOM 782 N N . PRO A 1 106 ? -10.484 -24.641 -12.742 1 98 106 PRO A N 1
ATOM 783 C CA . PRO A 1 106 ? -11.188 -23.391 -12.469 1 98 106 PRO A CA 1
ATOM 784 C C . PRO A 1 106 ? -12.453 -23.234 -13.305 1 98 106 PRO A C 1
ATOM 786 O O . PRO A 1 106 ? -12.562 -23.812 -14.391 1 98 106 PRO A O 1
ATOM 789 N N . PRO A 1 107 ? -13.391 -22.531 -12.75 1 98.19 107 PRO A N 1
ATOM 790 C CA . PRO A 1 107 ? -14.656 -22.391 -13.461 1 98.19 107 PRO A CA 1
ATOM 791 C C . PRO A 1 107 ? -14.516 -21.641 -14.781 1 98.19 107 PRO A C 1
ATOM 793 O O . PRO A 1 107 ? -13.586 -20.844 -14.945 1 98.19 107 PRO A O 1
ATOM 796 N N . THR A 1 108 ? -15.539 -21.953 -15.672 1 96.19 108 THR A N 1
ATOM 797 C CA . THR A 1 108 ? -15.672 -21.109 -16.859 1 96.19 108 THR A CA 1
ATOM 798 C C . THR A 1 108 ? -16.016 -19.688 -16.469 1 96.19 108 THR A C 1
ATOM 800 O O . THR A 1 108 ? -16.75 -19.453 -15.508 1 96.19 108 THR A O 1
ATOM 803 N N . GLY A 1 109 ? -15.484 -18.656 -17.047 1 96.94 109 GLY A N 1
ATOM 804 C CA . GLY A 1 109 ? -15.797 -17.266 -16.766 1 96.94 109 GLY A CA 1
ATOM 805 C C . GLY A 1 109 ? -14.875 -16.641 -15.742 1 96.94 109 GLY A C 1
ATOM 806 O O . GLY A 1 109 ? -15.094 -15.5 -15.312 1 96.94 109 GLY A O 1
ATOM 807 N N . TRP A 1 110 ? -13.898 -17.438 -15.258 1 97.94 110 TRP A N 1
ATOM 808 C CA . TRP A 1 110 ? -12.969 -16.953 -14.242 1 97.94 110 TRP A CA 1
ATOM 809 C C . TRP A 1 110 ? -12.359 -15.609 -14.656 1 97.94 110 TRP A C 1
ATOM 811 O O . TRP A 1 110 ? -12.094 -14.758 -13.805 1 97.94 110 TRP A O 1
ATOM 821 N N . GLU A 1 111 ? -12.234 -15.352 -15.906 1 98.06 111 GLU A N 1
ATOM 822 C CA . GLU A 1 111 ? -11.633 -14.109 -16.375 1 98.06 111 GLU A CA 1
ATOM 823 C C . GLU A 1 111 ? -12.531 -12.906 -16.078 1 98.06 111 GLU A C 1
ATOM 825 O O . GLU A 1 111 ? -12.039 -11.805 -15.828 1 98.06 111 GLU A O 1
ATOM 830 N N . GLU A 1 112 ? -13.805 -13.141 -16.188 1 98.12 112 GLU A N 1
ATOM 831 C CA . GLU A 1 112 ? -14.742 -12.07 -15.875 1 98.12 112 GLU A CA 1
ATOM 832 C C . GLU A 1 112 ? -14.695 -11.703 -14.398 1 98.12 112 GLU A C 1
ATOM 834 O O . GLU A 1 112 ? -14.828 -10.531 -14.039 1 98.12 112 GLU A O 1
ATOM 839 N N . VAL A 1 113 ? -14.617 -12.727 -13.57 1 98.38 113 VAL A N 1
ATOM 840 C CA . VAL A 1 113 ? -14.508 -12.492 -12.141 1 98.38 113 VAL A CA 1
ATOM 841 C C . VAL A 1 113 ? -13.219 -11.727 -11.836 1 98.38 113 VAL A C 1
ATOM 843 O O . VAL A 1 113 ? -13.227 -10.766 -11.062 1 98.38 113 VAL A O 1
ATOM 846 N N . ARG A 1 114 ? -12.125 -12.117 -12.461 1 98.62 114 ARG A N 1
ATOM 847 C CA . ARG A 1 114 ? -10.844 -11.43 -12.305 1 98.62 114 ARG A CA 1
ATOM 848 C C . ARG A 1 114 ? -10.961 -9.961 -12.695 1 98.62 114 ARG A C 1
ATOM 850 O O . ARG A 1 114 ? -10.469 -9.086 -11.984 1 98.62 114 ARG A O 1
ATOM 857 N N . ALA A 1 115 ? -11.586 -9.711 -13.812 1 98.69 115 ALA A N 1
ATOM 858 C CA . ALA A 1 115 ? -11.719 -8.344 -14.312 1 98.69 115 ALA A CA 1
ATOM 859 C C . ALA A 1 115 ? -12.57 -7.496 -13.375 1 98.69 115 ALA A C 1
ATOM 861 O O . ALA A 1 115 ? -12.273 -6.324 -13.148 1 98.69 115 ALA A O 1
ATOM 862 N N . ARG A 1 116 ? -13.641 -8.062 -12.891 1 98.75 116 ARG A N 1
ATOM 863 C CA . ARG A 1 116 ? -14.523 -7.359 -11.969 1 98.75 116 ARG A CA 1
ATOM 864 C C . ARG A 1 116 ? -13.797 -7.027 -10.664 1 98.75 116 ARG A C 1
ATOM 866 O O . ARG A 1 116 ? -13.922 -5.918 -10.141 1 98.75 116 ARG A O 1
ATOM 873 N N . TRP A 1 117 ? -13.086 -8 -10.172 1 98.81 117 TRP A N 1
ATOM 874 C CA . TRP A 1 117 ? -12.312 -7.797 -8.953 1 98.81 117 TRP A CA 1
ATOM 875 C C . TRP A 1 117 ? -11.32 -6.648 -9.117 1 98.81 117 TRP A C 1
ATOM 877 O O . TRP A 1 117 ? -11.211 -5.785 -8.242 1 98.81 117 TRP A O 1
ATOM 887 N N . LYS A 1 118 ? -10.656 -6.645 -10.227 1 98.75 118 LYS A N 1
ATOM 888 C CA . LYS A 1 118 ? -9.695 -5.602 -10.562 1 98.75 118 LYS A CA 1
ATOM 889 C C . LYS A 1 118 ? -10.359 -4.227 -10.594 1 98.75 118 LYS A C 1
ATOM 891 O O . LYS A 1 118 ? -9.828 -3.262 -10.039 1 98.75 118 LYS A O 1
ATOM 896 N N . ARG A 1 119 ? -11.461 -4.125 -11.203 1 98.69 119 ARG A N 1
ATOM 897 C CA . ARG A 1 119 ? -12.164 -2.854 -11.32 1 98.69 119 ARG A CA 1
ATOM 898 C C . ARG A 1 119 ? -12.547 -2.314 -9.938 1 98.69 119 ARG A C 1
ATOM 900 O O . ARG A 1 119 ? -12.367 -1.126 -9.664 1 98.69 119 ARG A O 1
ATOM 907 N N . TRP A 1 120 ? -13.023 -3.168 -9.148 1 98.75 120 TRP A N 1
ATOM 908 C CA . TRP A 1 120 ? -13.453 -2.725 -7.828 1 98.75 120 TRP A CA 1
ATOM 909 C C . TRP A 1 120 ? -12.258 -2.369 -6.953 1 98.75 120 TRP A C 1
ATOM 911 O O . TRP A 1 120 ? -12.352 -1.491 -6.094 1 98.75 120 TRP A O 1
ATOM 921 N N . ASN A 1 121 ? -11.102 -3.053 -7.1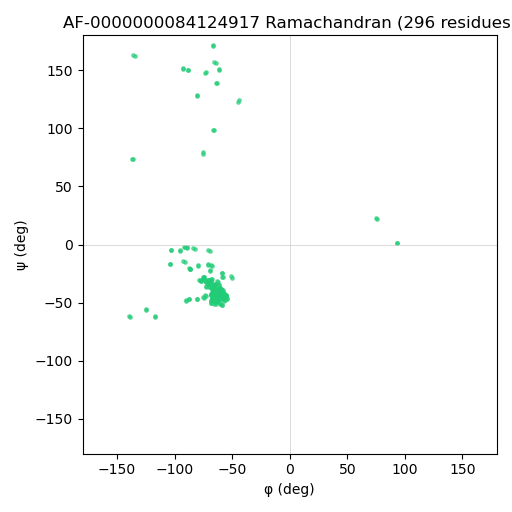76 1 98.81 121 ASN A N 1
ATOM 922 C CA . ASN A 1 121 ? -9.891 -2.627 -6.48 1 98.81 121 ASN A CA 1
ATOM 923 C C . ASN A 1 121 ? -9.5 -1.202 -6.859 1 98.81 121 ASN A C 1
ATOM 925 O O . ASN A 1 121 ? -9.078 -0.424 -6 1 98.81 121 ASN A O 1
ATOM 929 N N . HIS A 1 122 ? -9.672 -0.821 -8.148 1 98.75 122 HIS A N 1
ATOM 930 C CA . HIS A 1 122 ? -9.359 0.536 -8.586 1 98.75 122 HIS A CA 1
ATOM 931 C C . HIS A 1 122 ? -10.297 1.551 -7.941 1 98.75 122 HIS A C 1
ATOM 933 O O . HIS A 1 122 ? -9.875 2.652 -7.582 1 98.75 122 HIS A O 1
ATOM 939 N N . VAL A 1 123 ? -11.547 1.133 -7.781 1 98.88 123 VAL A N 1
ATOM 940 C CA . VAL A 1 123 ? -12.516 1.996 -7.117 1 98.88 123 VAL A CA 1
ATOM 941 C C . VAL A 1 123 ? -12.07 2.26 -5.68 1 98.88 123 VAL A C 1
ATOM 943 O O . VAL A 1 123 ? -12.047 3.41 -5.23 1 98.88 123 VAL A O 1
ATOM 946 N N . ARG A 1 124 ? -11.688 1.206 -4.938 1 98.88 124 ARG A N 1
ATOM 947 C CA . ARG A 1 124 ? -11.195 1.358 -3.572 1 98.88 124 ARG A CA 1
ATOM 948 C C . ARG A 1 124 ? -9.953 2.238 -3.531 1 98.88 124 ARG A C 1
ATOM 950 O O . ARG A 1 124 ? -9.797 3.062 -2.627 1 98.88 124 ARG A O 1
ATOM 957 N N . THR A 1 125 ? -9.117 2.049 -4.551 1 98.81 125 THR A N 1
ATOM 958 C CA . THR A 1 125 ? -7.875 2.811 -4.625 1 98.81 125 THR A CA 1
ATOM 959 C C . THR A 1 125 ? -8.164 4.301 -4.773 1 98.81 125 THR A C 1
ATOM 961 O O . THR A 1 125 ? -7.629 5.121 -4.023 1 98.81 125 THR A O 1
ATOM 964 N N . VAL A 1 126 ? -9.023 4.641 -5.707 1 98.81 126 VAL A N 1
ATOM 965 C CA . VAL A 1 126 ? -9.344 6.035 -5.992 1 98.81 126 VAL A CA 1
ATOM 966 C C . VAL A 1 126 ? -10.055 6.66 -4.793 1 98.81 126 VAL A C 1
ATOM 968 O O . VAL A 1 126 ? -9.727 7.773 -4.379 1 98.81 126 VAL A O 1
ATOM 971 N N . ALA A 1 127 ? -10.969 5.945 -4.211 1 98.88 127 ALA A N 1
ATOM 972 C CA . ALA A 1 127 ? -11.703 6.445 -3.051 1 98.88 127 ALA A CA 1
ATOM 973 C C . ALA A 1 127 ? -10.766 6.68 -1.871 1 98.88 127 ALA A C 1
ATOM 975 O O . ALA A 1 127 ? -10.852 7.711 -1.197 1 98.88 127 ALA A O 1
ATOM 976 N N . ALA A 1 128 ? -9.883 5.719 -1.595 1 98.81 128 ALA A N 1
ATOM 977 C CA . ALA A 1 128 ? -8.938 5.848 -0.493 1 98.81 128 ALA A CA 1
ATOM 978 C C . ALA A 1 128 ? -8.008 7.043 -0.708 1 98.81 128 ALA A C 1
ATOM 980 O O . ALA A 1 128 ? -7.672 7.754 0.241 1 98.81 128 ALA A O 1
ATOM 981 N N . PHE A 1 129 ? -7.617 7.238 -1.959 1 98.56 129 PHE A N 1
ATOM 982 C CA . PHE A 1 129 ? -6.73 8.352 -2.277 1 98.56 129 PHE A CA 1
ATOM 983 C C . PHE A 1 129 ? -7.438 9.688 -2.064 1 98.56 129 PHE A C 1
ATOM 985 O O . PHE A 1 129 ? -6.867 10.609 -1.484 1 98.56 129 PHE A O 1
ATOM 992 N N . ILE A 1 130 ? -8.633 9.805 -2.562 1 98.81 130 ILE A N 1
ATOM 993 C CA . ILE A 1 130 ? -9.398 11.031 -2.398 1 98.81 130 ILE A CA 1
ATOM 994 C C . ILE A 1 130 ? -9.602 11.32 -0.912 1 98.81 130 ILE A C 1
ATOM 996 O O . ILE A 1 130 ? -9.422 12.453 -0.463 1 98.81 130 ILE A O 1
ATOM 1000 N N . SER A 1 131 ? -9.984 10.297 -0.159 1 98.81 131 SER A N 1
ATOM 1001 C CA . SER A 1 131 ? -10.164 10.453 1.281 1 98.81 131 SER A CA 1
ATOM 1002 C C . SER A 1 131 ? -8.875 10.938 1.946 1 98.81 131 SER A C 1
ATOM 1004 O O . SER A 1 131 ? -8.906 11.828 2.797 1 98.81 131 SER A O 1
ATOM 1006 N N . PHE A 1 132 ? -7.777 10.391 1.605 1 98.12 132 PHE A N 1
ATOM 1007 C CA . PHE A 1 132 ? -6.48 10.758 2.16 1 98.12 132 PHE A CA 1
ATOM 1008 C C . PHE A 1 132 ? -6.184 12.234 1.913 1 98.12 132 PHE A C 1
ATOM 1010 O O . PHE A 1 132 ? -5.785 12.953 2.83 1 98.12 132 PHE A O 1
ATOM 1017 N N . VAL A 1 133 ? -6.426 12.672 0.664 1 97.88 133 VAL A N 1
ATOM 1018 C CA . VAL A 1 133 ? -6.164 14.055 0.292 1 97.88 133 VAL A CA 1
ATOM 1019 C C . VAL A 1 133 ? -7.07 14.984 1.099 1 97.88 133 VAL A C 1
ATOM 1021 O O . VAL A 1 133 ? -6.613 16.016 1.617 1 97.88 133 VAL A O 1
ATOM 1024 N N . LEU A 1 134 ? -8.289 14.602 1.25 1 98.06 134 LEU A N 1
ATOM 1025 C CA . LEU A 1 134 ? -9.234 15.414 2.004 1 98.06 134 LEU A CA 1
ATOM 1026 C C . LEU A 1 134 ? -8.812 15.516 3.467 1 98.06 134 LEU A C 1
ATOM 1028 O O . LEU A 1 134 ? -8.922 16.578 4.078 1 98.06 134 LEU A O 1
ATOM 1032 N N . TYR A 1 135 ? -8.32 14.422 4.09 1 96.31 135 TYR A N 1
ATOM 1033 C CA . TYR A 1 135 ? -7.852 14.453 5.473 1 96.31 135 TYR A CA 1
ATOM 1034 C C . TYR A 1 135 ? -6.648 15.375 5.621 1 96.31 135 TYR A C 1
ATOM 1036 O O . TYR A 1 135 ? -6.539 16.109 6.602 1 96.31 135 TYR A O 1
ATOM 1044 N N . VAL A 1 136 ? -5.77 15.328 4.629 1 93.81 136 VAL A N 1
ATOM 1045 C CA . VAL A 1 136 ? -4.566 16.156 4.68 1 93.81 136 VAL A CA 1
ATOM 1046 C C . VAL A 1 136 ? -4.953 17.625 4.594 1 93.81 136 VAL A C 1
ATOM 1048 O O . VAL A 1 136 ? -4.484 18.453 5.395 1 93.81 136 VAL A O 1
ATOM 1051 N N . VAL A 1 137 ? -5.84 17.953 3.695 1 94.25 137 VAL A N 1
ATOM 1052 C CA . VAL A 1 137 ? -6.258 19.328 3.521 1 94.25 137 VAL A CA 1
ATOM 1053 C C . VAL A 1 137 ? -7.031 19.797 4.754 1 94.25 137 VAL A C 1
ATOM 1055 O O . VAL A 1 137 ? -6.891 20.938 5.188 1 94.25 137 VAL A O 1
ATOM 1058 N N . ALA A 1 138 ? -7.801 18.922 5.266 1 93.5 138 ALA A N 1
ATOM 1059 C CA . ALA A 1 138 ? -8.531 19.266 6.484 1 93.5 138 ALA A CA 1
ATOM 1060 C C . ALA A 1 138 ? -7.57 19.594 7.625 1 93.5 138 ALA A C 1
ATOM 1062 O O . ALA A 1 138 ? -7.777 20.578 8.352 1 93.5 138 ALA A O 1
ATOM 1063 N N . THR A 1 139 ? -6.559 18.844 7.805 1 88.38 139 THR A N 1
ATOM 1064 C CA . THR A 1 139 ? -5.582 19.047 8.867 1 88.38 139 THR A CA 1
ATOM 1065 C C . THR A 1 139 ? -4.824 20.344 8.672 1 88.38 139 THR A C 1
ATOM 1067 O O . THR A 1 139 ? -4.551 21.062 9.633 1 88.38 139 THR A O 1
ATOM 1070 N N . LEU A 1 140 ? -4.59 20.719 7.402 1 85.06 140 LEU A N 1
ATOM 1071 C CA . LEU A 1 140 ? -3.877 21.953 7.094 1 85.06 140 LEU A CA 1
ATOM 1072 C C . LEU A 1 140 ? -4.773 23.156 7.312 1 85.06 140 LEU A C 1
ATOM 1074 O O . LEU A 1 140 ? -4.289 24.234 7.668 1 85.06 140 LEU A O 1
ATOM 1078 N N . SER A 1 141 ? -5.98 23.016 7.176 1 83.81 141 SER A N 1
ATOM 1079 C CA . SER A 1 141 ? -6.93 24.109 7.359 1 83.81 141 SER A CA 1
ATOM 1080 C C . SER A 1 141 ? -7.191 24.359 8.836 1 83.81 141 SER A C 1
ATOM 1082 O O . SER A 1 141 ? -7.645 25.453 9.211 1 83.81 141 SER A O 1
ATOM 1084 N N . LEU A 1 142 ? -7.094 23.328 9.602 1 76.5 142 LEU A N 1
ATOM 1085 C CA . LEU A 1 142 ? -7.195 23.5 11.047 1 76.5 142 LEU A CA 1
ATOM 1086 C C . LEU A 1 142 ? -6.09 24.406 11.57 1 76.5 142 LEU A C 1
ATOM 1088 O O . LEU A 1 142 ? -6.34 25.281 12.406 1 76.5 142 LEU A O 1
ATOM 1092 N N . SER A 1 143 ? -4.91 24.234 11.094 1 63.28 143 SER A N 1
ATOM 1093 C CA . SER A 1 143 ? -3.754 25.016 11.539 1 63.28 143 SER A CA 1
ATOM 1094 C C . SER A 1 143 ? -3.857 26.469 11.094 1 63.28 143 SER A C 1
ATOM 1096 O O . SER A 1 143 ? -3.461 27.375 11.828 1 63.28 143 SER A O 1
ATOM 1098 N N . ALA A 1 144 ? -4.461 26.734 9.992 1 60.69 144 ALA A N 1
ATOM 1099 C CA . ALA A 1 144 ? -4.629 28.094 9.484 1 60.69 144 ALA A CA 1
ATOM 1100 C C . ALA A 1 144 ? -5.676 28.859 10.305 1 60.69 144 ALA A C 1
ATOM 1102 O O . ALA A 1 144 ? -5.574 30.078 10.469 1 60.69 144 ALA A O 1
ATOM 1103 N N . SER A 1 145 ? -6.652 28.188 10.711 1 54.41 145 SER A N 1
ATOM 1104 C CA . SER A 1 145 ? -7.688 28.859 11.484 1 54.41 145 SER A CA 1
ATOM 1105 C C . SER A 1 145 ? -7.156 29.297 12.844 1 54.41 145 SER A C 1
ATOM 1107 O O . SER A 1 145 ? -7.625 30.297 13.406 1 54.41 145 SER A O 1
ATOM 1109 N N . PHE A 1 146 ? -6.254 28.609 13.336 1 48.38 146 PHE A N 1
ATOM 1110 C CA . PHE A 1 146 ? -5.707 29.016 14.625 1 48.38 146 PHE A CA 1
ATOM 1111 C C . PHE A 1 146 ? -4.703 30.156 14.445 1 48.38 146 PHE A C 1
ATOM 1113 O O . PHE A 1 146 ? -4.465 30.922 15.375 1 48.38 146 PHE A O 1
ATOM 1120 N N . VAL A 1 147 ? -4.156 30.406 13.289 1 47.66 147 VAL A N 1
ATOM 1121 C CA . VAL A 1 147 ? -3.18 31.469 13.07 1 47.66 147 VAL A CA 1
ATOM 1122 C C . VAL A 1 147 ? -3.896 32.75 12.672 1 47.66 147 VAL A C 1
ATOM 1124 O O . VAL A 1 147 ? -3.27 33.812 12.555 1 47.66 147 VAL A O 1
ATOM 1127 N N . GLU A 1 148 ? -5.125 32.875 12.266 1 44.38 148 GLU A N 1
ATOM 1128 C CA . GLU A 1 148 ? -5.719 34.188 12.023 1 44.38 148 GLU A CA 1
ATOM 1129 C C . GLU A 1 148 ? -5.863 34.969 13.312 1 44.38 148 GLU A C 1
ATOM 1131 O O . GLU A 1 148 ? -6.496 34.5 14.266 1 44.38 148 GLU A O 1
ATOM 1136 N N . PRO A 1 149 ? -4.859 35.906 13.562 1 41.06 149 PRO A N 1
ATOM 1137 C CA . PRO A 1 149 ? -5 36.844 14.688 1 41.06 149 PRO A CA 1
ATOM 1138 C C . PRO A 1 149 ? -6.402 37.469 14.773 1 41.06 149 PRO A C 1
ATOM 1140 O O . PRO A 1 149 ? -7.02 37.719 13.742 1 41.06 149 PRO A O 1
ATOM 1143 N N . PHE A 1 150 ? -7.094 37.312 15.914 1 33.59 150 PHE A N 1
ATOM 1144 C CA . PHE A 1 150 ? -8.078 38.375 16.172 1 33.59 150 PHE A CA 1
ATOM 1145 C C . PHE A 1 150 ? -7.445 39.75 16.031 1 33.59 150 PHE A C 1
ATOM 1147 O O . PHE A 1 150 ? -6.262 39.938 16.312 1 33.59 150 PHE A O 1
ATOM 1154 N N . MET B 1 1 ? 4.078 5.656 0.087 1 97.19 1 MET B N 1
ATOM 1155 C CA . MET B 1 1 ? 4.941 4.492 -0.081 1 97.19 1 MET B CA 1
ATOM 1156 C C . MET B 1 1 ? 4.867 3.578 1.138 1 97.19 1 MET B C 1
ATOM 1158 O O . MET B 1 1 ? 4.969 2.357 1.01 1 97.19 1 MET B O 1
ATOM 1162 N N . ALA B 1 2 ? 4.594 4.191 2.326 1 97.88 2 ALA B N 1
ATOM 1163 C CA . ALA B 1 2 ? 4.43 3.352 3.51 1 97.88 2 ALA B CA 1
ATOM 1164 C C . ALA B 1 2 ? 3.336 2.309 3.293 1 97.88 2 ALA B C 1
ATOM 1166 O O . ALA B 1 2 ? 3.525 1.13 3.6 1 97.88 2 ALA B O 1
ATOM 1167 N N . GLY B 1 3 ? 2.209 2.711 2.729 1 98.06 3 GLY B N 1
ATOM 1168 C CA . GLY B 1 3 ? 1.122 1.783 2.461 1 98.06 3 GLY B CA 1
ATOM 1169 C C . GLY B 1 3 ? 1.479 0.725 1.436 1 98.06 3 GLY B C 1
ATOM 1170 O O . GLY B 1 3 ? 1.053 -0.427 1.548 1 98.06 3 GLY B O 1
ATOM 1171 N N . LEU B 1 4 ? 2.191 1.126 0.433 1 98.38 4 LEU B N 1
ATOM 1172 C CA . LEU B 1 4 ? 2.578 0.187 -0.614 1 98.38 4 LEU B CA 1
ATOM 1173 C C . LEU B 1 4 ? 3.414 -0.952 -0.042 1 98.38 4 LEU B C 1
ATOM 1175 O O . LEU B 1 4 ? 3.102 -2.125 -0.255 1 98.38 4 LEU B O 1
ATOM 1179 N N . PHE B 1 5 ? 4.438 -0.633 0.7 1 98.75 5 PHE B N 1
ATOM 1180 C CA . PHE B 1 5 ? 5.312 -1.664 1.245 1 98.75 5 PHE B CA 1
ATOM 1181 C C . PHE B 1 5 ? 4.602 -2.457 2.334 1 98.75 5 PHE B C 1
ATOM 1183 O O . PHE B 1 5 ? 4.848 -3.654 2.5 1 98.75 5 PHE B O 1
ATOM 1190 N N . PHE B 1 6 ? 3.766 -1.805 3.053 1 98.81 6 PHE B N 1
ATOM 1191 C CA . PHE B 1 6 ? 2.936 -2.486 4.039 1 98.81 6 PHE B CA 1
ATOM 1192 C C . PHE B 1 6 ? 2.053 -3.533 3.371 1 98.81 6 PHE B C 1
ATOM 1194 O O . PHE B 1 6 ? 1.896 -4.641 3.889 1 98.81 6 PHE B O 1
ATOM 1201 N N . ALA B 1 7 ? 1.453 -3.197 2.225 1 98.75 7 ALA B N 1
ATOM 1202 C CA . ALA B 1 7 ? 0.631 -4.148 1.481 1 98.75 7 ALA B CA 1
ATOM 1203 C C . ALA B 1 7 ? 1.417 -5.418 1.158 1 98.75 7 ALA B C 1
ATOM 1205 O O . ALA B 1 7 ? 0.897 -6.527 1.288 1 98.75 7 ALA B O 1
ATOM 1206 N N . TYR B 1 8 ? 2.635 -5.203 0.74 1 98.81 8 TYR B N 1
ATOM 1207 C CA . TYR B 1 8 ? 3.48 -6.359 0.453 1 98.81 8 TYR B CA 1
ATOM 1208 C C . TYR B 1 8 ? 3.762 -7.156 1.721 1 98.81 8 TYR B C 1
ATOM 1210 O O . TYR B 1 8 ? 3.67 -8.383 1.72 1 98.81 8 TYR B O 1
ATOM 1218 N N . SER B 1 9 ? 4.016 -6.5 2.787 1 98.75 9 SER B N 1
ATOM 1219 C CA . SER B 1 9 ? 4.41 -7.16 4.031 1 98.75 9 SER B CA 1
ATOM 1220 C C . SER B 1 9 ? 3.252 -7.949 4.629 1 98.75 9 SER B C 1
ATOM 1222 O O . SER B 1 9 ? 3.461 -8.992 5.258 1 98.75 9 SER B O 1
ATOM 1224 N N . VAL B 1 10 ? 2.053 -7.477 4.414 1 98.31 10 VAL B N 1
ATOM 1225 C CA . VAL B 1 10 ? 0.959 -8.117 5.133 1 98.31 10 VAL B CA 1
ATOM 1226 C C . VAL B 1 10 ? 0.194 -9.047 4.195 1 98.31 10 VAL B C 1
ATOM 1228 O O . VAL B 1 10 ? -0.745 -9.727 4.613 1 98.31 10 VAL B O 1
ATOM 1231 N N . SER B 1 11 ? 0.561 -9.062 2.916 1 98.62 11 SER B N 1
ATOM 1232 C CA . SER B 1 11 ? -0.226 -9.836 1.961 1 98.62 11 SER B CA 1
ATOM 1233 C C . SER B 1 11 ? 0.672 -10.562 0.965 1 98.62 11 SER B C 1
ATOM 1235 O O . SER B 1 11 ? 0.783 -11.789 1.001 1 98.62 11 SER B O 1
ATOM 1237 N N . VAL B 1 12 ? 1.453 -9.836 0.171 1 98.75 12 VAL B N 1
ATOM 1238 C CA . VAL B 1 12 ? 2.141 -10.391 -0.993 1 98.75 12 VAL B CA 1
ATOM 1239 C C . VAL B 1 12 ? 3.23 -11.359 -0.541 1 98.75 12 VAL B C 1
ATOM 1241 O O . VAL B 1 12 ? 3.301 -12.492 -1.022 1 98.75 12 VAL B O 1
ATOM 1244 N N . VAL B 1 13 ? 4.062 -10.922 0.385 1 98.62 13 VAL B N 1
ATOM 1245 C CA . VAL B 1 13 ? 5.18 -11.781 0.756 1 98.62 13 VAL B CA 1
ATOM 1246 C C . VAL B 1 13 ? 4.66 -13.016 1.482 1 98.62 13 VAL B C 1
ATOM 1248 O O . VAL B 1 13 ? 5.234 -14.102 1.367 1 98.62 13 VAL B O 1
ATOM 1251 N N . LEU B 1 14 ? 3.584 -12.883 2.264 1 98.69 14 LEU B N 1
ATOM 1252 C CA . LEU B 1 14 ? 2.975 -14.031 2.924 1 98.69 14 LEU B CA 1
ATOM 1253 C C . LEU B 1 14 ? 2.436 -15.023 1.899 1 98.69 14 LEU B C 1
ATOM 1255 O O . LEU B 1 14 ? 2.564 -16.234 2.076 1 98.69 14 LEU B O 1
ATOM 1259 N N . THR B 1 15 ? 1.812 -14.508 0.893 1 98.81 15 THR B N 1
ATOM 1260 C CA . THR B 1 15 ? 1.334 -15.344 -0.203 1 98.81 15 THR B CA 1
ATOM 1261 C C . THR B 1 15 ? 2.5 -16.047 -0.896 1 98.81 15 THR B C 1
ATOM 1263 O O . THR B 1 15 ? 2.445 -17.25 -1.149 1 98.81 15 THR B O 1
ATOM 1266 N N . LEU B 1 16 ? 3.549 -15.312 -1.188 1 98.69 16 LEU B N 1
ATOM 1267 C CA . LEU B 1 16 ? 4.719 -15.867 -1.86 1 98.69 16 LEU B CA 1
ATOM 1268 C C . LEU B 1 16 ? 5.312 -17.016 -1.053 1 98.69 16 LEU B C 1
ATOM 1270 O O . LEU B 1 16 ? 5.848 -17.969 -1.623 1 98.69 16 LEU B O 1
ATOM 1274 N N . ASP B 1 17 ? 5.156 -17.016 0.239 1 98.44 17 ASP B N 1
ATOM 1275 C CA . ASP B 1 17 ? 5.68 -18.047 1.127 1 98.44 17 ASP B CA 1
ATOM 1276 C C . ASP B 1 17 ? 4.918 -19.359 0.957 1 98.44 17 ASP B C 1
ATOM 1278 O O . ASP B 1 17 ? 5.387 -20.422 1.38 1 98.44 17 ASP B O 1
ATOM 1282 N N . THR B 1 18 ? 3.744 -19.312 0.365 1 98.25 18 THR B N 1
ATOM 1283 C CA . THR B 1 18 ? 2.92 -20.5 0.247 1 98.25 18 THR B CA 1
ATOM 1284 C C . THR B 1 18 ? 3.131 -21.188 -1.106 1 98.25 18 THR B C 1
ATOM 1286 O O . THR B 1 18 ? 2.617 -22.281 -1.349 1 98.25 18 THR B O 1
ATOM 1289 N N . LEU B 1 19 ? 3.877 -20.578 -1.925 1 98 19 LEU B N 1
ATOM 1290 C CA . LEU B 1 19 ? 3.971 -21.031 -3.307 1 98 19 LEU B CA 1
ATOM 1291 C C . LEU B 1 19 ? 5.137 -22 -3.48 1 98 19 LEU B C 1
ATOM 1293 O O . LEU B 1 19 ? 6.137 -21.906 -2.766 1 98 19 LEU B O 1
ATOM 1297 N N . SER B 1 20 ? 4.969 -22.906 -4.453 1 97.62 20 SER B N 1
ATOM 1298 C CA . SER B 1 20 ? 6.082 -23.75 -4.879 1 97.62 20 SER B CA 1
ATOM 1299 C C . SER B 1 20 ? 7.176 -22.922 -5.547 1 97.62 20 SER B C 1
ATOM 1301 O O . SER B 1 20 ? 6.973 -21.75 -5.859 1 97.62 20 SER B O 1
ATOM 1303 N N . ALA B 1 21 ? 8.258 -23.547 -5.785 1 98.25 21 ALA B N 1
ATOM 1304 C CA . ALA B 1 21 ? 9.391 -22.859 -6.41 1 98.25 21 ALA B CA 1
ATOM 1305 C C . ALA B 1 21 ? 9 -22.281 -7.766 1 98.25 21 ALA B C 1
ATOM 1307 O O . ALA B 1 21 ? 9.328 -21.141 -8.078 1 98.25 21 ALA B O 1
ATOM 1308 N N . SER B 1 22 ? 8.32 -23.094 -8.562 1 98.06 22 SER B N 1
ATOM 1309 C CA . SER B 1 22 ? 7.93 -22.672 -9.906 1 98.06 22 SER B CA 1
ATOM 1310 C C . SER B 1 22 ? 6.902 -21.547 -9.852 1 98.06 22 SER B C 1
ATOM 1312 O O . SER B 1 22 ? 7.004 -20.562 -10.602 1 98.06 22 SER B O 1
ATOM 1314 N N . SER B 1 23 ? 5.941 -21.672 -8.984 1 97.94 23 SER B N 1
ATOM 1315 C CA . SER B 1 23 ? 4.902 -20.656 -8.852 1 97.94 23 SER B CA 1
ATOM 1316 C C . SER B 1 23 ? 5.477 -19.344 -8.312 1 97.94 23 SER B C 1
ATOM 1318 O O . SER B 1 23 ? 5.094 -18.266 -8.758 1 97.94 23 SER B O 1
ATOM 1320 N N . TYR B 1 24 ? 6.379 -19.531 -7.375 1 98.5 24 TYR B N 1
ATOM 1321 C CA . TYR B 1 24 ? 7.07 -18.359 -6.852 1 98.5 24 TYR B CA 1
ATOM 1322 C C . TYR B 1 24 ? 7.805 -17.609 -7.961 1 98.5 24 TYR B C 1
ATOM 1324 O O . TYR B 1 24 ? 7.68 -16.391 -8.094 1 98.5 24 TYR B O 1
ATOM 1332 N N . THR B 1 25 ? 8.586 -18.359 -8.664 1 98.69 25 THR B N 1
ATOM 1333 C CA . THR B 1 25 ? 9.383 -17.781 -9.734 1 98.69 25 THR B CA 1
ATOM 1334 C C . THR B 1 25 ? 8.484 -17.047 -10.742 1 98.69 25 THR B C 1
ATOM 1336 O O . THR B 1 25 ? 8.734 -15.891 -11.086 1 98.69 25 THR B O 1
ATOM 1339 N N . ARG B 1 26 ? 7.41 -17.672 -11.117 1 98.38 26 ARG B N 1
ATOM 1340 C CA . ARG B 1 26 ? 6.496 -17.094 -12.094 1 98.38 26 ARG B CA 1
ATOM 1341 C C . ARG B 1 26 ? 5.863 -15.812 -11.57 1 98.38 26 ARG B C 1
ATOM 1343 O O . ARG B 1 26 ? 5.84 -14.797 -12.266 1 98.38 26 ARG B O 1
ATOM 1350 N N . VAL B 1 27 ? 5.367 -15.859 -10.383 1 98.69 27 VAL B N 1
ATOM 1351 C CA . VAL B 1 27 ? 4.637 -14.742 -9.797 1 98.69 27 VAL B CA 1
ATOM 1352 C C . VAL B 1 27 ? 5.594 -13.578 -9.539 1 98.69 27 VAL B C 1
ATOM 1354 O O . VAL B 1 27 ? 5.297 -12.43 -9.883 1 98.69 27 VAL B O 1
ATOM 1357 N N . MET B 1 28 ? 6.762 -13.898 -9.008 1 98.75 28 MET B N 1
ATOM 1358 C CA . MET B 1 28 ? 7.723 -12.852 -8.688 1 98.75 28 MET B CA 1
ATOM 1359 C C . MET B 1 28 ? 8.242 -12.18 -9.953 1 98.75 28 MET B C 1
ATOM 1361 O O . MET B 1 28 ? 8.414 -10.961 -9.992 1 98.75 28 MET B O 1
ATOM 1365 N N . GLN B 1 29 ? 8.523 -12.953 -10.938 1 98.81 29 GLN B N 1
ATOM 1366 C CA . GLN B 1 29 ? 8.961 -12.367 -12.203 1 98.81 29 GLN B CA 1
ATOM 1367 C C . GLN B 1 29 ? 7.891 -11.445 -12.781 1 98.81 29 GLN B C 1
ATOM 1369 O O . GLN B 1 29 ? 8.195 -10.359 -13.273 1 98.81 29 GLN B O 1
ATOM 1374 N N . SER B 1 30 ? 6.672 -11.867 -12.719 1 98.69 30 SER B N 1
ATOM 1375 C CA . SER B 1 30 ? 5.578 -11.039 -13.227 1 98.69 30 SER B CA 1
ATOM 1376 C C . SER B 1 30 ? 5.422 -9.766 -12.391 1 98.69 30 SER B C 1
ATOM 1378 O O . SER B 1 30 ? 5.242 -8.68 -12.945 1 98.69 30 SER B O 1
ATOM 1380 N N . ILE B 1 31 ? 5.496 -9.898 -11.07 1 98.69 31 ILE B N 1
ATOM 1381 C CA . ILE B 1 31 ? 5.41 -8.734 -10.195 1 98.69 31 ILE B CA 1
ATOM 1382 C C . ILE B 1 31 ? 6.5 -7.73 -10.562 1 98.69 31 ILE B C 1
ATOM 1384 O O . ILE B 1 31 ? 6.234 -6.535 -10.703 1 98.69 31 ILE B O 1
ATOM 1388 N N . ASN B 1 32 ? 7.734 -8.234 -10.703 1 98.25 32 ASN B N 1
ATOM 1389 C CA . ASN B 1 32 ? 8.898 -7.402 -10.969 1 98.25 32 ASN B CA 1
ATOM 1390 C C . ASN B 1 32 ? 8.773 -6.668 -12.305 1 98.25 32 ASN B C 1
ATOM 1392 O O . ASN B 1 32 ? 9.258 -5.547 -12.445 1 98.25 32 ASN B O 1
ATOM 1396 N N . GLU B 1 33 ? 8.133 -7.254 -13.242 1 98.12 33 GLU B N 1
ATOM 1397 C CA . GLU B 1 33 ? 7.922 -6.641 -14.547 1 98.12 33 GLU B CA 1
ATOM 1398 C C . GLU B 1 33 ? 6.766 -5.645 -14.508 1 98.12 33 GLU B C 1
ATOM 1400 O O . GLU B 1 33 ? 6.887 -4.527 -15.008 1 98.12 33 GLU B O 1
ATOM 1405 N N . GLU B 1 34 ? 5.684 -6.039 -13.922 1 98.19 34 GLU B N 1
ATOM 1406 C CA . GLU B 1 34 ? 4.441 -5.273 -14 1 98.19 34 GLU B CA 1
ATOM 1407 C C . GLU B 1 34 ? 4.512 -4.02 -13.141 1 98.19 34 GLU B C 1
ATOM 1409 O O . GLU B 1 34 ? 3.895 -3 -13.461 1 98.19 34 GLU B O 1
ATOM 1414 N N . ILE B 1 35 ? 5.25 -4.117 -12.086 1 97.81 35 ILE B N 1
ATOM 1415 C CA . ILE B 1 35 ? 5.285 -2.98 -11.172 1 97.81 35 ILE B CA 1
ATOM 1416 C C . ILE B 1 35 ? 6.012 -1.811 -11.828 1 97.81 35 ILE B C 1
ATOM 1418 O O . ILE B 1 35 ? 5.887 -0.666 -11.391 1 97.81 35 ILE B O 1
ATOM 1422 N N . LEU B 1 36 ? 6.875 -2.09 -12.859 1 97.38 36 LEU B N 1
ATOM 1423 C CA . LEU B 1 36 ? 7.551 -1.035 -13.602 1 97.38 36 LEU B CA 1
ATOM 1424 C C . LEU B 1 36 ? 6.59 -0.352 -14.57 1 97.38 36 LEU B C 1
ATOM 1426 O O . LEU B 1 36 ? 6.617 -0.621 -15.773 1 97.38 36 LEU B O 1
ATOM 1430 N N . ASN B 1 37 ? 5.754 0.508 -14.141 1 98.19 37 ASN B N 1
ATOM 1431 C CA . ASN B 1 37 ? 4.785 1.296 -14.898 1 98.19 37 ASN B CA 1
ATOM 1432 C C . ASN B 1 37 ? 4.793 2.76 -14.461 1 98.19 37 ASN B C 1
ATOM 1434 O O . ASN B 1 37 ? 5.367 3.102 -13.43 1 98.19 37 ASN B O 1
ATOM 1438 N N . PRO B 1 38 ? 4.266 3.676 -15.234 1 97.75 38 PRO B N 1
ATOM 1439 C CA . PRO B 1 38 ? 4.395 5.113 -14.984 1 97.75 38 PRO B CA 1
ATOM 1440 C C . PRO B 1 38 ? 3.779 5.539 -13.648 1 97.75 38 PRO B C 1
ATOM 1442 O O . PRO B 1 38 ? 4.293 6.445 -12.992 1 97.75 38 PRO B O 1
ATOM 1445 N N . LEU B 1 39 ? 2.672 4.906 -13.219 1 97.31 39 LEU B N 1
ATOM 1446 C CA . LEU B 1 39 ? 2.02 5.297 -11.969 1 97.31 39 LEU B CA 1
ATOM 1447 C C . LEU B 1 39 ? 2.908 4.984 -10.773 1 97.31 39 LEU B C 1
ATOM 1449 O O . LEU B 1 39 ? 3.045 5.809 -9.859 1 97.31 39 LEU B O 1
ATOM 1453 N N . PHE B 1 40 ? 3.461 3.783 -10.828 1 98.06 40 PHE B N 1
ATOM 1454 C CA . PHE B 1 40 ? 4.418 3.451 -9.781 1 98.06 40 PHE B CA 1
ATOM 1455 C C . PHE B 1 40 ? 5.633 4.371 -9.844 1 98.06 40 PHE B C 1
ATOM 1457 O O . PHE B 1 40 ? 6.098 4.867 -8.82 1 98.06 40 PHE B O 1
ATOM 1464 N N . GLY B 1 41 ? 6.164 4.551 -11.062 1 97.94 41 GLY B N 1
ATOM 1465 C CA . GLY B 1 41 ? 7.34 5.391 -11.242 1 97.94 41 GLY B CA 1
ATOM 1466 C C . GLY B 1 41 ? 7.16 6.793 -10.695 1 97.94 41 GLY B C 1
ATOM 1467 O O . GLY B 1 41 ? 8.039 7.312 -10.008 1 97.94 41 GLY B O 1
ATOM 1468 N N . VAL B 1 42 ? 6.055 7.379 -10.953 1 98.12 42 VAL B N 1
ATOM 1469 C CA . VAL B 1 42 ? 5.781 8.742 -10.508 1 98.12 42 VAL B CA 1
ATOM 1470 C C . VAL B 1 42 ? 5.645 8.781 -8.992 1 98.12 42 VAL B C 1
ATOM 1472 O O . VAL B 1 42 ? 6.164 9.688 -8.336 1 98.12 42 VAL B O 1
ATOM 1475 N N . SER B 1 43 ? 4.953 7.812 -8.461 1 97.81 43 SER B N 1
ATOM 1476 C CA . SER B 1 43 ? 4.727 7.789 -7.02 1 97.81 43 SER B CA 1
ATOM 1477 C C . SER B 1 43 ? 6.023 7.52 -6.262 1 97.81 43 SER B C 1
ATOM 1479 O O . SER B 1 43 ? 6.352 8.234 -5.309 1 97.81 43 SER B O 1
ATOM 1481 N N . PHE B 1 44 ? 6.746 6.484 -6.711 1 98.31 44 PHE B N 1
ATOM 1482 C CA . PHE B 1 44 ? 7.996 6.133 -6.051 1 98.31 44 PHE B CA 1
ATOM 1483 C C . PHE B 1 44 ? 9.047 7.219 -6.258 1 98.31 44 PHE B C 1
ATOM 1485 O O . PHE B 1 44 ? 9.727 7.617 -5.312 1 98.31 44 PHE B O 1
ATOM 1492 N N . GLY B 1 45 ? 9.211 7.699 -7.504 1 98.38 45 GLY B N 1
ATOM 1493 C CA . GLY B 1 45 ? 10.125 8.797 -7.789 1 98.38 45 GLY B CA 1
ATOM 1494 C C . GLY B 1 45 ? 9.766 10.07 -7.051 1 98.38 45 GLY B C 1
ATOM 1495 O O . GLY B 1 45 ? 10.648 10.766 -6.543 1 98.38 45 GLY B O 1
ATOM 1496 N N . GLY B 1 46 ? 8.484 10.375 -7.016 1 98.31 46 GLY B N 1
ATOM 1497 C CA . GLY B 1 46 ? 8.039 11.539 -6.27 1 98.31 46 GLY B CA 1
ATOM 1498 C C . GLY B 1 46 ? 8.367 11.469 -4.793 1 98.31 46 GLY B C 1
ATOM 1499 O O . GLY B 1 46 ? 8.695 12.484 -4.176 1 98.31 46 GLY B O 1
ATOM 1500 N N . ALA B 1 47 ? 8.258 10.297 -4.242 1 98.06 47 ALA B N 1
ATOM 1501 C CA . ALA B 1 47 ? 8.539 10.102 -2.824 1 98.06 47 ALA B CA 1
ATOM 1502 C C . ALA B 1 47 ? 10.023 10.281 -2.529 1 98.06 47 ALA B C 1
ATOM 1504 O O . ALA B 1 47 ? 10.422 10.461 -1.374 1 98.06 47 ALA B O 1
ATOM 1505 N N . ILE B 1 48 ? 10.836 10.211 -3.564 1 98.5 48 ILE B N 1
ATOM 1506 C CA . ILE B 1 48 ? 12.266 10.484 -3.428 1 98.5 48 ILE B CA 1
ATOM 1507 C C . ILE B 1 48 ? 12.523 11.977 -3.656 1 98.5 48 ILE B C 1
ATOM 1509 O O . ILE B 1 48 ? 13.109 12.648 -2.805 1 98.5 48 ILE B O 1
ATOM 1513 N N . ILE B 1 49 ? 11.984 12.531 -4.699 1 98.62 49 ILE B N 1
ATOM 1514 C CA . ILE B 1 49 ? 12.344 13.859 -5.188 1 98.62 49 ILE B CA 1
ATOM 1515 C C . ILE B 1 49 ? 11.734 14.922 -4.273 1 98.62 49 ILE B C 1
ATOM 1517 O O . ILE B 1 49 ? 12.43 15.852 -3.844 1 98.62 49 ILE B O 1
ATOM 1521 N N . VAL B 1 50 ? 10.508 14.797 -3.908 1 97.75 50 VAL B N 1
ATOM 1522 C CA . VAL B 1 50 ? 9.789 15.852 -3.195 1 97.75 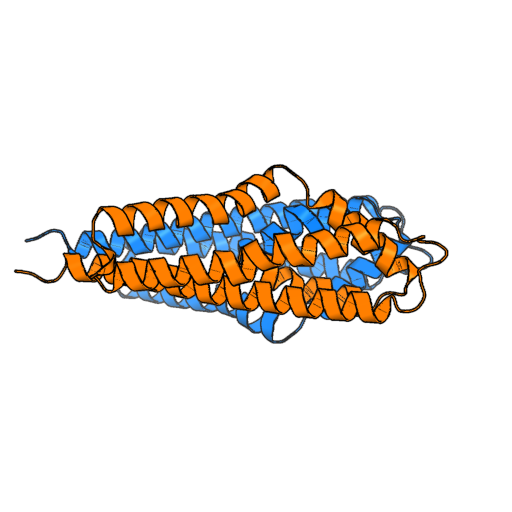50 VAL B CA 1
ATOM 1523 C C . VAL B 1 50 ? 10.414 16.062 -1.821 1 97.75 50 VAL B C 1
ATOM 1525 O O . VAL B 1 50 ? 10.789 17.188 -1.474 1 97.75 50 VAL B O 1
ATOM 1528 N N . PRO B 1 51 ? 10.594 15.016 -1.068 1 97.12 51 PRO B N 1
ATOM 1529 C CA . PRO B 1 51 ? 11.203 15.289 0.239 1 97.12 51 PRO B CA 1
ATOM 1530 C C . PRO B 1 51 ? 12.656 15.727 0.137 1 97.12 51 PRO B C 1
ATOM 1532 O O . PRO B 1 51 ? 13.125 16.516 0.966 1 97.12 51 PRO B O 1
ATOM 1535 N N . THR B 1 52 ? 13.367 15.242 -0.866 1 98.19 52 THR B N 1
ATOM 1536 C CA . THR B 1 52 ? 14.758 15.656 -1.039 1 98.19 52 THR B CA 1
ATOM 1537 C C . THR B 1 52 ? 14.844 17.141 -1.345 1 98.19 52 THR B C 1
ATOM 1539 O O . THR B 1 52 ? 15.672 17.859 -0.771 1 98.19 52 THR B O 1
ATOM 1542 N N . VAL B 1 53 ? 14.023 17.609 -2.252 1 98.06 53 VAL B N 1
ATOM 1543 C CA . VAL B 1 53 ? 13.961 19.031 -2.562 1 98.06 53 VAL B CA 1
ATOM 1544 C C . VAL B 1 53 ? 13.531 19.812 -1.322 1 98.06 53 VAL B C 1
ATOM 1546 O O . VAL B 1 53 ? 14.094 20.875 -1.024 1 98.06 53 VAL B O 1
ATOM 1549 N N . GLY B 1 54 ? 12.508 19.297 -0.601 1 96.69 54 GLY B N 1
ATOM 1550 C CA . GLY B 1 54 ? 12.102 19.922 0.649 1 96.69 54 GLY B CA 1
ATOM 1551 C C . GLY B 1 54 ? 13.227 20.016 1.662 1 96.69 54 GLY B C 1
ATOM 1552 O O . GLY B 1 54 ? 13.383 21.031 2.334 1 96.69 54 GLY B O 1
ATOM 1553 N N . ALA B 1 55 ? 13.914 18.969 1.727 1 96.69 55 ALA B N 1
ATOM 1554 C CA . ALA B 1 55 ? 15.039 18.953 2.66 1 96.69 55 ALA B CA 1
ATOM 1555 C C . ALA B 1 55 ? 16.094 20 2.287 1 96.69 55 ALA B C 1
ATOM 1557 O O . ALA B 1 55 ? 16.672 20.641 3.162 1 96.69 55 ALA B O 1
ATOM 1558 N N . PHE B 1 56 ? 16.328 20.109 1.052 1 96.38 56 PHE B N 1
ATOM 1559 C CA . PHE B 1 56 ? 17.266 21.109 0.568 1 96.38 56 PHE B CA 1
ATOM 1560 C C . PHE B 1 56 ? 16.797 22.516 0.945 1 96.38 56 PHE B C 1
ATOM 1562 O O . PHE B 1 56 ? 17.594 23.344 1.393 1 96.38 56 PHE B O 1
ATOM 1569 N N . LEU B 1 57 ? 15.547 22.781 0.818 1 94.81 57 LEU B N 1
ATOM 1570 C CA . LEU B 1 57 ? 14.977 24.078 1.167 1 94.81 57 LEU B CA 1
ATOM 1571 C C . LEU B 1 57 ? 15.07 24.328 2.668 1 94.81 57 LEU B C 1
ATOM 1573 O O . LEU B 1 57 ? 15.359 25.438 3.102 1 94.81 57 LEU B O 1
ATOM 1577 N N . VAL B 1 58 ? 14.797 23.297 3.395 1 93.81 58 VAL B N 1
ATOM 1578 C CA . VAL B 1 58 ? 14.906 23.391 4.848 1 93.81 58 VAL B CA 1
ATOM 1579 C C . VAL B 1 58 ? 16.328 23.781 5.23 1 93.81 58 VAL B C 1
ATOM 1581 O O . VAL B 1 58 ? 16.547 24.594 6.133 1 93.81 58 VAL B O 1
ATOM 1584 N N . PHE B 1 59 ? 17.234 23.25 4.543 1 91.06 59 PHE B N 1
ATOM 1585 C CA . PHE B 1 59 ? 18.641 23.5 4.832 1 91.06 59 PHE B CA 1
ATOM 1586 C C . PHE B 1 59 ? 19.047 24.906 4.414 1 91.06 59 PHE B C 1
ATOM 1588 O O . PHE B 1 59 ? 19.656 25.641 5.195 1 91.06 59 PHE B O 1
ATOM 1595 N N . ILE B 1 60 ? 18.641 25.328 3.275 1 93.31 60 ILE B N 1
ATOM 1596 C CA . ILE B 1 60 ? 19.109 26.609 2.746 1 93.31 60 ILE B CA 1
ATOM 1597 C C . ILE B 1 60 ? 18.422 27.75 3.49 1 93.31 60 ILE B C 1
ATOM 1599 O O . ILE B 1 60 ? 19 28.844 3.621 1 93.31 60 ILE B O 1
ATOM 1603 N N . GLU B 1 61 ? 17.266 27.516 3.984 1 92.88 61 GLU B N 1
ATOM 1604 C CA . GLU B 1 61 ? 16.516 28.547 4.688 1 92.88 61 GLU B CA 1
ATOM 1605 C C . GLU B 1 61 ? 16.844 28.547 6.18 1 92.88 61 GLU B C 1
ATOM 1607 O O . GLU B 1 61 ? 16.297 29.359 6.938 1 92.88 61 GLU B O 1
ATOM 1612 N N . GLY B 1 62 ? 17.641 27.641 6.566 1 91.12 62 GLY B N 1
ATOM 1613 C CA . GLY B 1 62 ? 18.062 27.594 7.953 1 91.12 62 GLY B CA 1
ATOM 1614 C C . GLY B 1 62 ? 17 27.047 8.883 1 91.12 62 GLY B C 1
ATOM 1615 O O . GLY B 1 62 ? 17 27.328 10.086 1 91.12 62 GLY B O 1
ATOM 1616 N N . LEU B 1 63 ? 16.141 26.359 8.352 1 89.44 63 LEU B N 1
ATOM 1617 C CA . LEU B 1 63 ? 14.992 25.875 9.125 1 89.44 63 LEU B CA 1
ATOM 1618 C C . LEU B 1 63 ? 15.352 24.594 9.883 1 89.44 63 LEU B C 1
ATOM 1620 O O . LEU B 1 63 ? 14.547 24.078 10.656 1 89.44 63 LEU B O 1
ATOM 1624 N N . TRP B 1 64 ? 16.547 24.125 9.688 1 89.81 64 TRP B N 1
ATOM 1625 C CA . TRP B 1 64 ? 16.984 22.922 10.367 1 89.81 64 TRP B CA 1
ATOM 1626 C C . TRP B 1 64 ? 17.188 23.172 11.852 1 89.81 64 TRP B C 1
ATOM 1628 O O . TRP B 1 64 ? 17.328 22.219 12.633 1 89.81 64 TRP B O 1
ATOM 1638 N N . THR B 1 65 ? 17.031 24.438 12.266 1 90.25 65 THR B N 1
ATOM 1639 C CA . THR B 1 65 ? 17.156 24.781 13.68 1 90.25 65 THR B CA 1
ATOM 1640 C C . THR B 1 65 ? 15.82 24.609 14.406 1 90.25 65 THR B C 1
ATOM 1642 O O . THR B 1 65 ? 15.781 24.516 15.633 1 90.25 65 THR B O 1
ATOM 1645 N N . ALA B 1 66 ? 14.805 24.609 13.68 1 91.88 66 ALA B N 1
ATOM 1646 C CA . ALA B 1 66 ? 13.469 24.422 14.234 1 91.88 66 ALA B CA 1
ATOM 1647 C C . ALA B 1 66 ? 13.109 22.938 14.305 1 91.88 66 ALA B C 1
ATOM 1649 O O . ALA B 1 66 ? 13.625 22.141 13.516 1 91.88 66 ALA B O 1
ATOM 1650 N N . LEU B 1 67 ? 12.305 22.547 15.227 1 92.88 67 LEU B N 1
ATOM 1651 C CA . LEU B 1 67 ? 11.891 21.172 15.422 1 92.88 67 LEU B CA 1
ATOM 1652 C C . LEU B 1 67 ? 11.297 20.594 14.141 1 92.88 67 LEU B C 1
ATOM 1654 O O . LEU B 1 67 ? 11.609 19.453 13.766 1 92.88 67 LEU B O 1
ATOM 1658 N N . PHE B 1 68 ? 10.438 21.344 13.523 1 92.44 68 PHE B N 1
ATOM 1659 C CA . PHE B 1 68 ? 9.812 20.844 12.305 1 92.44 68 PHE B CA 1
ATOM 1660 C C . PHE B 1 68 ? 10.867 20.5 11.258 1 92.44 68 PHE B C 1
ATOM 1662 O O . PHE B 1 68 ? 10.758 19.484 10.562 1 92.44 68 PHE B O 1
ATOM 1669 N N . GLY B 1 69 ? 11.836 21.375 11.109 1 95.31 69 GLY B N 1
ATOM 1670 C CA . GLY B 1 69 ? 12.898 21.109 10.156 1 95.31 69 GLY B CA 1
ATOM 1671 C C . GLY B 1 69 ? 13.703 19.859 10.469 1 95.31 69 GLY B C 1
ATOM 1672 O O . GLY B 1 69 ? 14.039 19.094 9.57 1 95.31 69 GLY B O 1
ATOM 1673 N N . GLN B 1 70 ? 14.008 19.656 11.742 1 96.31 70 GLN B N 1
ATOM 1674 C CA . GLN B 1 70 ? 14.766 18.484 12.172 1 96.31 70 GLN B CA 1
ATOM 1675 C C . GLN B 1 70 ? 13.984 17.203 11.906 1 96.31 70 GLN B C 1
ATOM 1677 O O . GLN B 1 70 ? 14.555 16.219 11.43 1 96.31 70 GLN B O 1
ATOM 1682 N N . LEU B 1 71 ? 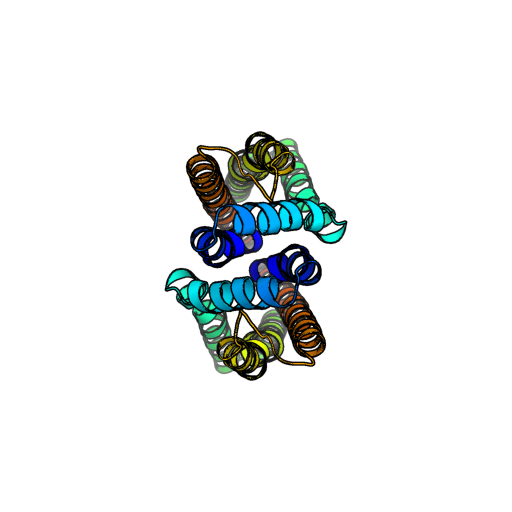12.766 17.234 12.227 1 97.44 71 LEU B N 1
ATOM 1683 C CA . LEU B 1 71 ? 11.914 16.062 12 1 97.44 71 LEU B CA 1
ATOM 1684 C C . LEU B 1 71 ? 11.797 15.758 10.516 1 97.44 71 LEU B C 1
ATOM 1686 O O . LEU B 1 71 ? 11.859 14.594 10.109 1 97.44 71 LEU B O 1
ATOM 1690 N N . PHE B 1 72 ? 11.602 16.812 9.766 1 97.31 72 PHE B N 1
ATOM 1691 C CA . PHE B 1 72 ? 11.477 16.656 8.32 1 97.31 72 PHE B CA 1
ATOM 1692 C C . PHE B 1 72 ? 12.758 16.078 7.73 1 97.31 72 PHE B C 1
ATOM 1694 O O . PHE B 1 72 ? 12.703 15.148 6.914 1 97.31 72 PHE B O 1
ATOM 1701 N N . LEU B 1 73 ? 13.906 16.609 8.141 1 97.69 73 LEU B N 1
ATOM 1702 C CA . LEU B 1 73 ? 15.195 16.125 7.645 1 97.69 73 LEU B CA 1
ATOM 1703 C C . LEU B 1 73 ? 15.422 14.68 8.055 1 97.69 73 LEU B C 1
ATOM 1705 O O . LEU B 1 73 ? 15.891 13.867 7.254 1 97.69 73 LEU B O 1
ATOM 1709 N N . ALA B 1 74 ? 15.109 14.352 9.266 1 98.12 74 ALA B N 1
ATOM 1710 C CA . ALA B 1 74 ? 15.258 12.977 9.734 1 98.12 74 ALA B CA 1
ATOM 1711 C C . ALA B 1 74 ? 14.391 12.016 8.93 1 98.12 74 ALA B C 1
ATOM 1713 O O . ALA B 1 74 ? 14.844 10.938 8.547 1 98.12 74 ALA B O 1
ATOM 1714 N N . GLY B 1 75 ? 13.109 12.422 8.672 1 98.62 75 GLY B N 1
ATOM 1715 C CA . GLY B 1 75 ? 12.227 11.602 7.855 1 98.62 75 GLY B CA 1
ATOM 1716 C C . GLY B 1 75 ? 12.75 11.375 6.449 1 98.62 75 GLY B C 1
ATOM 1717 O O . GLY B 1 75 ? 12.648 10.273 5.914 1 98.62 75 GLY B O 1
ATOM 1718 N N . THR B 1 76 ? 13.305 12.375 5.934 1 98.69 76 THR B N 1
ATOM 1719 C CA . THR B 1 76 ? 13.836 12.297 4.578 1 98.69 76 THR B CA 1
ATOM 1720 C C . THR B 1 76 ? 15.023 11.344 4.516 1 98.69 76 THR B C 1
ATOM 1722 O O . THR B 1 76 ? 15.102 10.492 3.627 1 98.69 76 THR B O 1
ATOM 1725 N N . VAL B 1 77 ? 15.93 11.461 5.473 1 98.56 77 VAL B N 1
ATOM 1726 C CA . VAL B 1 77 ? 17.109 10.602 5.508 1 98.56 77 VAL B CA 1
ATOM 1727 C C . VAL B 1 77 ? 16.688 9.148 5.691 1 98.56 77 VAL B C 1
ATOM 1729 O O . VAL B 1 77 ? 17.203 8.25 5.016 1 98.56 77 VAL B O 1
ATOM 1732 N N . ILE B 1 78 ? 15.758 8.938 6.559 1 98.88 78 ILE B N 1
ATOM 1733 C CA . ILE B 1 78 ? 15.289 7.582 6.836 1 98.88 78 ILE B CA 1
ATOM 1734 C C . ILE B 1 78 ? 14.641 6.992 5.582 1 98.88 78 ILE B C 1
ATOM 1736 O O . ILE B 1 78 ? 14.875 5.828 5.25 1 98.88 78 ILE B O 1
ATOM 1740 N N . TYR B 1 79 ? 13.875 7.781 4.902 1 98.88 79 TYR B N 1
ATOM 1741 C CA . TYR B 1 79 ? 13.242 7.281 3.688 1 98.88 79 TYR B CA 1
ATOM 1742 C C . TYR B 1 79 ? 14.289 6.98 2.617 1 98.88 79 TYR B C 1
ATOM 1744 O O . TYR B 1 79 ? 14.242 5.93 1.973 1 98.88 79 TYR B O 1
ATOM 1752 N N . LEU B 1 80 ? 15.203 7.871 2.396 1 98.81 80 LEU B N 1
ATOM 1753 C CA . LEU B 1 80 ? 16.188 7.742 1.324 1 98.81 80 LEU B CA 1
ATOM 1754 C C . LEU B 1 80 ? 17.094 6.551 1.568 1 98.81 80 LEU B C 1
ATOM 1756 O O . LEU B 1 80 ? 17.453 5.832 0.63 1 98.81 80 LEU B O 1
ATOM 1760 N N . VAL B 1 81 ? 17.438 6.297 2.775 1 98.81 81 VAL B N 1
ATOM 1761 C CA . VAL B 1 81 ? 18.359 5.211 3.084 1 98.81 81 VAL B CA 1
ATOM 1762 C C . VAL B 1 81 ? 17.578 3.904 3.252 1 98.81 81 VAL B C 1
ATOM 1764 O O . VAL B 1 81 ? 17.922 2.893 2.633 1 98.81 81 VAL B O 1
ATOM 1767 N N . GLY B 1 82 ? 16.516 4 4.004 1 98.88 82 GLY B N 1
ATOM 1768 C CA . GLY B 1 82 ? 15.852 2.785 4.449 1 98.88 82 GLY B CA 1
ATOM 1769 C C . GLY B 1 82 ? 14.828 2.268 3.461 1 98.88 82 GLY B C 1
ATOM 1770 O O . GLY B 1 82 ? 14.422 1.105 3.529 1 98.88 82 GLY B O 1
ATOM 1771 N N . THR B 1 83 ? 14.359 3.123 2.592 1 98.81 83 THR B N 1
ATOM 1772 C CA . THR B 1 83 ? 13.352 2.688 1.633 1 98.81 83 THR B CA 1
ATOM 1773 C C . THR B 1 83 ? 13.875 2.795 0.205 1 98.81 83 THR B C 1
ATOM 1775 O O . THR B 1 83 ? 14.086 1.782 -0.464 1 98.81 83 THR B O 1
ATOM 1778 N N . ALA B 1 84 ? 14.203 3.986 -0.223 1 98.81 84 ALA B N 1
ATOM 1779 C CA . ALA B 1 84 ? 14.695 4.176 -1.585 1 98.81 84 ALA B CA 1
ATOM 1780 C C . ALA B 1 84 ? 16.047 3.508 -1.776 1 98.81 84 ALA B C 1
ATOM 1782 O O . ALA B 1 84 ? 16.281 2.82 -2.773 1 98.81 84 ALA B O 1
ATOM 1783 N N . GLY B 1 85 ? 16.953 3.744 -0.829 1 98.81 85 GLY B N 1
ATOM 1784 C CA . GLY B 1 85 ? 18.266 3.121 -0.907 1 98.81 85 GLY B CA 1
ATOM 1785 C C . GLY B 1 85 ? 18.203 1.605 -0.916 1 98.81 85 GLY B C 1
ATOM 1786 O O . GLY B 1 85 ? 18.859 0.958 -1.732 1 98.81 85 GLY B O 1
ATOM 1787 N N . VAL B 1 86 ? 17.422 1.052 -0.032 1 98.81 86 VAL B N 1
ATOM 1788 C CA . VAL B 1 86 ? 17.25 -0.395 0.029 1 98.81 86 VAL B CA 1
ATOM 1789 C C . VAL B 1 86 ? 16.625 -0.896 -1.272 1 98.81 86 VAL B C 1
ATOM 1791 O O . VAL B 1 86 ? 17 -1.954 -1.781 1 98.81 86 VAL B O 1
ATOM 1794 N N . THR B 1 87 ? 15.672 -0.157 -1.793 1 98.75 87 THR B N 1
ATOM 1795 C CA . THR B 1 87 ? 15.039 -0.565 -3.041 1 98.75 87 THR B CA 1
ATOM 1796 C C . THR B 1 87 ? 16.047 -0.607 -4.18 1 98.75 87 THR B C 1
ATOM 1798 O O . THR B 1 87 ? 16.188 -1.622 -4.867 1 98.75 87 THR B O 1
ATOM 1801 N N . LEU B 1 88 ? 16.812 0.414 -4.312 1 98.38 88 LEU B N 1
ATOM 1802 C CA . LEU B 1 88 ? 17.688 0.568 -5.465 1 98.38 88 LEU B CA 1
ATOM 1803 C C . LEU B 1 88 ? 18.922 -0.318 -5.332 1 98.38 88 LEU B C 1
ATOM 1805 O O . LEU B 1 88 ? 19.438 -0.843 -6.328 1 98.38 88 LEU B O 1
ATOM 1809 N N . LEU B 1 89 ? 19.359 -0.538 -4.133 1 98.56 89 LEU B N 1
ATOM 1810 C CA . LEU B 1 89 ? 20.656 -1.18 -3.955 1 98.56 89 LEU B CA 1
ATOM 1811 C C . LEU B 1 89 ? 20.484 -2.643 -3.559 1 98.56 89 LEU B C 1
ATOM 1813 O O . LEU B 1 89 ? 21.438 -3.424 -3.637 1 98.56 89 LEU B O 1
ATOM 1817 N N . VAL B 1 90 ? 19.344 -3.016 -3.127 1 98.75 90 VAL B N 1
ATOM 1818 C CA . VAL B 1 90 ? 19.172 -4.387 -2.652 1 98.75 90 VAL B CA 1
ATOM 1819 C C . VAL B 1 90 ? 18.031 -5.055 -3.398 1 98.75 90 VAL B C 1
ATOM 1821 O O . VAL B 1 90 ? 18.219 -6.074 -4.062 1 98.75 90 VAL B O 1
ATOM 1824 N N . SER B 1 91 ? 16.844 -4.492 -3.369 1 98.56 91 SER B N 1
ATOM 1825 C CA . SER B 1 91 ? 15.648 -5.113 -3.92 1 98.56 91 SER B CA 1
ATOM 1826 C C . SER B 1 91 ? 15.75 -5.258 -5.434 1 98.56 91 SER B C 1
ATOM 1828 O O . SER B 1 91 ? 15.43 -6.316 -5.984 1 98.56 91 SER B O 1
ATOM 1830 N N . VAL B 1 92 ? 16.156 -4.176 -6.074 1 98.44 92 VAL B N 1
ATOM 1831 C CA . VAL B 1 92 ? 16.219 -4.191 -7.531 1 98.44 92 VAL B CA 1
ATOM 1832 C C . VAL B 1 92 ? 17.266 -5.207 -7.992 1 98.44 92 VAL B C 1
ATOM 1834 O O . VAL B 1 92 ? 17 -6.023 -8.875 1 98.44 92 VAL B O 1
ATOM 1837 N N . PRO B 1 93 ? 18.438 -5.219 -7.441 1 98.62 93 PRO B N 1
ATOM 1838 C CA . PRO B 1 93 ? 19.406 -6.266 -7.809 1 98.62 93 PRO B CA 1
ATOM 1839 C C . PRO B 1 93 ? 18.859 -7.672 -7.562 1 98.62 93 PRO B C 1
ATOM 1841 O O . PRO B 1 93 ? 19.094 -8.578 -8.367 1 98.62 93 PRO B O 1
ATOM 1844 N N . MET B 1 94 ? 18.188 -7.93 -6.48 1 98.69 94 MET B N 1
ATOM 1845 C CA . MET B 1 94 ? 17.578 -9.234 -6.215 1 98.69 94 MET B CA 1
ATOM 1846 C C . MET B 1 94 ? 16.531 -9.57 -7.266 1 98.69 94 MET B C 1
ATOM 1848 O O . MET B 1 94 ? 16.438 -10.719 -7.711 1 98.69 94 MET B O 1
ATOM 1852 N N . ASN B 1 95 ? 15.734 -8.578 -7.633 1 98.62 95 ASN B N 1
ATOM 1853 C CA . ASN B 1 95 ? 14.758 -8.781 -8.695 1 98.62 95 ASN B CA 1
ATOM 1854 C C . ASN B 1 95 ? 15.422 -9.219 -9.992 1 98.62 95 ASN B C 1
ATOM 1856 O O . ASN B 1 95 ? 14.898 -10.078 -10.703 1 98.62 95 ASN B O 1
ATOM 1860 N N . ASN B 1 96 ? 16.516 -8.586 -10.32 1 98.44 96 ASN B N 1
ATOM 1861 C CA . ASN B 1 96 ? 17.266 -8.945 -11.531 1 98.44 96 ASN B CA 1
ATOM 1862 C C . ASN B 1 96 ? 17.75 -10.383 -11.477 1 98.44 96 ASN B C 1
ATOM 1864 O O . ASN B 1 96 ? 17.75 -11.078 -12.5 1 98.44 96 ASN B O 1
ATOM 1868 N N . THR B 1 97 ? 18.172 -10.812 -10.344 1 98.19 97 THR B N 1
ATOM 1869 C CA . THR B 1 97 ? 18.594 -12.195 -10.164 1 98.19 97 THR B CA 1
ATOM 1870 C C . THR B 1 97 ? 17.422 -13.148 -10.398 1 98.19 97 THR B C 1
ATOM 1872 O O . THR B 1 97 ? 17.547 -14.133 -11.125 1 98.19 97 THR B O 1
ATOM 1875 N N . ILE B 1 98 ? 16.312 -12.891 -9.867 1 98.62 98 ILE B N 1
ATOM 1876 C CA . ILE B 1 98 ? 15.117 -13.734 -9.969 1 98.62 98 ILE B CA 1
ATOM 1877 C C . ILE B 1 98 ? 14.633 -13.766 -11.414 1 98.62 98 ILE B C 1
ATOM 1879 O O . ILE B 1 98 ? 14.156 -14.797 -11.891 1 98.62 98 ILE B O 1
ATOM 1883 N N . ALA B 1 99 ? 14.797 -12.656 -12.102 1 98.25 99 ALA B N 1
ATOM 1884 C CA . ALA B 1 99 ? 14.367 -12.547 -13.5 1 98.25 99 ALA B CA 1
ATOM 1885 C C . ALA B 1 99 ? 15.07 -13.586 -14.367 1 98.25 99 ALA B C 1
ATOM 1887 O O . ALA B 1 99 ? 14.531 -14.008 -15.391 1 98.25 99 ALA B O 1
ATOM 1888 N N . GLY B 1 100 ? 16.219 -14.039 -13.945 1 98.12 100 GLY B N 1
ATOM 1889 C CA . GLY B 1 100 ? 17 -14.969 -14.734 1 98.12 100 GLY B CA 1
ATOM 1890 C C . GLY B 1 100 ? 16.703 -16.422 -14.43 1 98.12 100 GLY B C 1
ATOM 1891 O O . GLY B 1 100 ? 17.234 -17.328 -15.078 1 98.12 100 GLY B O 1
ATOM 1892 N N . TRP B 1 101 ? 15.844 -16.656 -13.492 1 98.5 101 TRP B N 1
ATOM 1893 C CA . TRP B 1 101 ? 15.539 -18.031 -13.094 1 98.5 101 TRP B CA 1
ATOM 1894 C C . TRP B 1 101 ? 14.695 -18.734 -14.148 1 98.5 101 TRP B C 1
ATOM 1896 O O . TRP B 1 101 ? 13.883 -18.094 -14.828 1 98.5 101 TRP B O 1
ATOM 1906 N N . SER B 1 102 ? 14.875 -20.031 -14.273 1 98.38 102 SER B N 1
ATOM 1907 C CA . SER B 1 102 ? 13.953 -20.875 -15.039 1 98.38 102 SER B CA 1
ATOM 1908 C C . SER B 1 102 ? 12.711 -21.219 -14.227 1 98.38 102 SER B C 1
ATOM 1910 O O . SER B 1 102 ? 12.82 -21.688 -13.094 1 98.38 102 SER B O 1
ATOM 1912 N N . ILE B 1 103 ? 11.57 -20.984 -14.789 1 97.62 103 ILE B N 1
ATOM 1913 C CA . ILE B 1 103 ? 10.328 -21.312 -14.109 1 97.62 103 ILE B CA 1
ATOM 1914 C C . ILE B 1 103 ? 10.203 -22.828 -13.969 1 97.62 103 ILE B C 1
ATOM 1916 O O . ILE B 1 103 ? 9.734 -23.328 -12.938 1 97.62 103 ILE B O 1
ATOM 1920 N N . GLU B 1 104 ? 10.602 -23.516 -14.938 1 97.56 104 GLU B N 1
ATOM 1921 C CA . GLU B 1 104 ? 10.492 -24.984 -14.961 1 97.56 104 GLU B CA 1
ATOM 1922 C C . GLU B 1 104 ? 11.5 -25.625 -14.016 1 97.56 104 GLU B C 1
ATOM 1924 O O . GLU B 1 104 ? 11.242 -26.688 -13.453 1 97.56 104 GLU B O 1
ATOM 1929 N N . SER B 1 105 ? 12.656 -24.984 -13.867 1 97.94 105 SER B N 1
ATOM 1930 C CA . SER B 1 105 ? 13.727 -25.5 -13.031 1 97.94 105 SER B CA 1
ATOM 1931 C C . SER B 1 105 ? 14.367 -24.406 -12.188 1 97.94 105 SER B C 1
ATOM 1933 O O . SER B 1 105 ? 15.523 -24.047 -12.398 1 97.94 105 SER B O 1
ATOM 1935 N N . PRO B 1 106 ? 13.648 -23.984 -11.195 1 98 106 PRO B N 1
ATOM 1936 C CA . PRO B 1 106 ? 14.219 -22.938 -10.344 1 98 106 PRO B CA 1
ATOM 1937 C C . PRO B 1 106 ? 15.5 -23.375 -9.648 1 98 106 PRO B C 1
ATOM 1939 O O . PRO B 1 106 ? 15.711 -24.562 -9.43 1 98 106 PRO B O 1
ATOM 1942 N N . PRO B 1 107 ? 16.344 -22.406 -9.398 1 98.19 107 PRO B N 1
ATOM 1943 C CA . PRO B 1 107 ? 17.625 -22.781 -8.805 1 98.19 107 PRO B CA 1
ATOM 1944 C C . PRO B 1 107 ? 17.484 -23.359 -7.402 1 98.19 107 PRO B C 1
ATOM 1946 O O . PRO B 1 107 ? 16.5 -23.094 -6.715 1 98.19 107 PRO B O 1
ATOM 1949 N N . THR B 1 108 ? 18.562 -24.156 -7.055 1 96.25 108 THR B N 1
ATOM 1950 C CA . THR B 1 108 ? 18.672 -24.562 -5.66 1 96.25 108 THR B CA 1
ATOM 1951 C C . THR B 1 108 ? 18.875 -23.359 -4.758 1 96.25 108 THR B C 1
ATOM 1953 O O . THR B 1 108 ? 19.547 -22.391 -5.137 1 96.25 108 THR B O 1
ATOM 1956 N N . GLY B 1 109 ? 18.281 -23.234 -3.605 1 96.94 109 GLY B N 1
ATOM 1957 C CA . GLY B 1 109 ? 18.453 -22.141 -2.674 1 96.94 109 GLY B CA 1
ATOM 1958 C C . GLY B 1 109 ? 17.422 -21.031 -2.863 1 96.94 109 GLY B C 1
ATOM 1959 O O . GLY B 1 109 ? 17.516 -19.984 -2.223 1 96.94 109 GLY B O 1
ATOM 1960 N N . TRP B 1 110 ? 16.5 -21.234 -3.832 1 97.94 110 TRP B N 1
ATOM 1961 C CA . TRP B 1 110 ? 15.492 -20.219 -4.117 1 97.94 110 TRP B CA 1
ATOM 1962 C C . TRP B 1 110 ? 14.781 -19.781 -2.84 1 97.94 110 TRP B C 1
ATOM 1964 O O . TRP B 1 110 ? 14.398 -18.625 -2.703 1 97.94 110 TRP B O 1
ATOM 1974 N N . GLU B 1 111 ? 14.695 -20.609 -1.857 1 98.06 111 GLU B N 1
ATOM 1975 C CA . GLU B 1 111 ? 14.008 -20.281 -0.616 1 98.06 111 GLU B CA 1
ATOM 1976 C C . GLU B 1 111 ? 14.773 -19.234 0.181 1 98.06 111 GLU B C 1
ATOM 1978 O O . GLU B 1 111 ? 14.172 -18.406 0.865 1 98.06 111 GLU B O 1
ATOM 1983 N N . GLU B 1 112 ? 16.062 -19.344 0.118 1 98.12 112 GLU B N 1
ATOM 1984 C CA . GLU B 1 112 ? 16.891 -18.359 0.808 1 98.12 112 GLU B CA 1
ATOM 1985 C C . GLU B 1 112 ? 16.734 -16.984 0.181 1 98.12 112 GLU B C 1
ATOM 1987 O O . GLU B 1 112 ? 16.734 -15.969 0.887 1 98.12 112 GLU B O 1
ATOM 1992 N N . VAL B 1 113 ? 16.703 -16.953 -1.141 1 98.38 113 VAL B N 1
ATOM 1993 C CA . VAL B 1 113 ? 16.516 -15.703 -1.85 1 98.38 113 VAL B CA 1
ATOM 1994 C C . VAL B 1 113 ? 15.148 -15.109 -1.49 1 98.38 113 VAL B C 1
ATOM 1996 O O . VAL B 1 113 ? 15.031 -13.914 -1.216 1 98.38 113 VAL B O 1
ATOM 1999 N N . ARG B 1 114 ? 14.133 -15.945 -1.455 1 98.62 114 ARG B N 1
ATOM 2000 C CA . ARG B 1 114 ? 12.789 -15.523 -1.068 1 98.62 114 ARG B CA 1
ATOM 2001 C C . ARG B 1 114 ? 12.789 -14.922 0.332 1 98.62 114 ARG B C 1
ATOM 2003 O O . ARG B 1 114 ? 12.188 -13.867 0.559 1 98.62 114 ARG B O 1
ATOM 2010 N N . ALA B 1 115 ? 13.43 -15.594 1.251 1 98.62 115 ALA B N 1
ATOM 2011 C CA . ALA B 1 115 ? 13.461 -15.141 2.639 1 98.62 115 ALA B CA 1
ATOM 2012 C C . ALA B 1 115 ? 14.188 -13.797 2.76 1 98.62 115 ALA B C 1
ATOM 2014 O O . ALA B 1 115 ? 13.766 -12.93 3.525 1 98.62 115 ALA B O 1
ATOM 2015 N N . ARG B 1 116 ? 15.273 -13.664 2.07 1 98.75 116 ARG B N 1
ATOM 2016 C CA . ARG B 1 116 ? 16.047 -12.422 2.092 1 98.75 116 ARG B CA 1
ATOM 2017 C C . ARG B 1 116 ? 15.227 -11.266 1.52 1 98.75 116 ARG B C 1
ATOM 2019 O O . ARG B 1 116 ? 15.227 -10.172 2.076 1 98.75 116 ARG B O 1
ATOM 2026 N N . TRP B 1 117 ? 14.594 -11.547 0.408 1 98.81 117 TRP B N 1
ATOM 2027 C CA . TRP B 1 117 ? 13.742 -10.531 -0.217 1 98.81 117 TRP B CA 1
ATOM 2028 C C . TRP B 1 117 ? 12.664 -10.055 0.748 1 98.81 117 TRP B C 1
ATOM 2030 O O . TRP B 1 117 ? 12.43 -8.852 0.882 1 98.81 117 TRP B O 1
ATOM 2040 N N . LYS B 1 118 ? 12.062 -10.984 1.402 1 98.75 118 LYS B N 1
ATOM 2041 C CA . LYS B 1 118 ? 11.023 -10.703 2.385 1 98.75 118 LYS B CA 1
ATOM 2042 C C . LYS B 1 118 ? 11.555 -9.828 3.514 1 98.75 118 LYS B C 1
ATOM 2044 O O . LYS B 1 118 ? 10.906 -8.852 3.91 1 98.75 118 LYS B O 1
ATOM 2049 N N . ARG B 1 119 ? 12.664 -10.141 4.023 1 98.69 119 ARG B N 1
ATOM 2050 C CA . ARG B 1 119 ? 13.25 -9.383 5.125 1 98.69 119 ARG B CA 1
ATOM 2051 C C . ARG B 1 119 ? 13.508 -7.938 4.715 1 98.69 119 ARG B C 1
ATOM 2053 O O . ARG B 1 119 ? 13.211 -7.008 5.473 1 98.69 119 ARG B O 1
ATOM 2060 N N . TRP B 1 120 ? 14.047 -7.797 3.582 1 98.75 120 TRP B N 1
ATOM 2061 C CA . TRP B 1 120 ? 14.375 -6.449 3.135 1 98.75 120 TRP B CA 1
ATOM 2062 C C . TRP B 1 120 ? 13.109 -5.656 2.822 1 98.75 120 TRP B C 1
ATOM 2064 O O . TRP B 1 120 ? 13.078 -4.434 2.99 1 98.75 120 TRP B O 1
ATOM 2074 N N . ASN B 1 121 ? 12.023 -6.348 2.365 1 98.81 121 ASN B N 1
ATOM 2075 C CA . ASN B 1 121 ? 10.75 -5.652 2.215 1 98.81 121 ASN B CA 1
ATOM 2076 C C . ASN B 1 121 ? 10.242 -5.117 3.549 1 98.81 121 ASN B C 1
ATOM 2078 O O . ASN B 1 121 ? 9.703 -4.008 3.613 1 98.81 121 ASN B O 1
ATOM 2082 N N . HIS B 1 122 ? 10.438 -5.875 4.656 1 98.75 122 HIS B N 1
ATOM 2083 C CA . HIS B 1 122 ? 10.016 -5.418 5.973 1 98.75 122 HIS B CA 1
ATOM 2084 C C . HIS B 1 122 ? 10.828 -4.207 6.422 1 98.75 122 HIS B C 1
ATOM 2086 O O . HIS B 1 122 ? 10.289 -3.289 7.047 1 98.75 122 HIS B O 1
ATOM 2092 N N . VAL B 1 123 ? 12.109 -4.215 6.051 1 98.88 123 VAL B N 1
ATOM 2093 C CA . VAL B 1 123 ? 12.961 -3.074 6.359 1 98.88 123 VAL B CA 1
ATOM 2094 C C . VAL B 1 123 ? 12.43 -1.826 5.66 1 98.88 123 VAL B C 1
ATOM 2096 O O . VAL B 1 123 ? 12.273 -0.774 6.285 1 98.88 123 VAL B O 1
ATOM 2099 N N . ARG B 1 124 ? 12.102 -1.929 4.355 1 98.88 124 ARG B N 1
ATOM 2100 C CA . ARG B 1 124 ? 11.531 -0.811 3.607 1 98.88 124 ARG B CA 1
ATOM 2101 C C . ARG B 1 124 ? 10.211 -0.354 4.219 1 98.88 124 ARG B C 1
ATOM 2103 O O . ARG B 1 124 ? 9.938 0.845 4.297 1 98.88 124 ARG B O 1
ATOM 2110 N N . THR B 1 125 ? 9.461 -1.343 4.672 1 98.81 125 THR B N 1
ATOM 2111 C CA . THR B 1 125 ? 8.156 -1.053 5.258 1 98.81 125 THR B CA 1
ATOM 2112 C C . THR B 1 125 ? 8.305 -0.23 6.535 1 98.81 125 THR B C 1
ATOM 2114 O O . THR B 1 125 ? 7.664 0.81 6.688 1 98.81 125 THR B O 1
ATOM 2117 N N . VAL B 1 126 ? 9.164 -0.673 7.414 1 98.81 126 VAL B N 1
ATOM 2118 C CA . VAL B 1 126 ? 9.359 -0.014 8.703 1 98.81 126 VAL B CA 1
ATOM 2119 C C . VAL B 1 126 ? 9.961 1.374 8.484 1 98.81 126 VAL B C 1
ATOM 2121 O O . VAL B 1 126 ? 9.516 2.352 9.086 1 98.81 126 VAL B O 1
ATOM 2124 N N . ALA B 1 127 ? 10.914 1.478 7.605 1 98.88 127 ALA B N 1
ATOM 2125 C CA . ALA B 1 127 ? 11.547 2.764 7.312 1 98.88 127 ALA B CA 1
ATOM 2126 C C . ALA B 1 127 ? 10.531 3.746 6.727 1 98.88 127 ALA B C 1
ATOM 2128 O O . ALA B 1 127 ? 10.492 4.914 7.125 1 98.88 127 ALA B O 1
ATOM 2129 N N . ALA B 1 128 ? 9.734 3.291 5.758 1 98.81 128 ALA B N 1
ATOM 2130 C CA . ALA B 1 128 ? 8.727 4.148 5.141 1 98.81 128 ALA B CA 1
ATOM 2131 C C . ALA B 1 128 ? 7.707 4.621 6.168 1 98.81 128 ALA B C 1
ATOM 2133 O O . ALA B 1 128 ? 7.262 5.773 6.125 1 98.81 128 ALA B O 1
ATOM 2134 N N . PHE B 1 129 ? 7.355 3.723 7.07 1 98.56 129 PHE B N 1
ATOM 2135 C CA . PHE B 1 129 ? 6.383 4.07 8.102 1 98.56 129 PHE B CA 1
ATOM 2136 C C . PHE B 1 129 ? 6.949 5.121 9.047 1 98.56 129 PHE B C 1
ATOM 2138 O O . PHE B 1 129 ? 6.27 6.086 9.391 1 98.56 129 PHE B O 1
ATOM 2145 N N . ILE B 1 130 ? 8.148 4.91 9.508 1 98.81 130 ILE B N 1
ATOM 2146 C CA . ILE B 1 130 ? 8.797 5.867 10.406 1 98.81 130 ILE B CA 1
ATOM 2147 C C . ILE B 1 130 ? 8.898 7.227 9.719 1 98.81 130 ILE B C 1
ATOM 2149 O O . ILE B 1 130 ? 8.586 8.258 10.328 1 98.81 130 ILE B O 1
ATOM 2153 N N . SER B 1 131 ? 9.344 7.23 8.477 1 98.81 131 SER B N 1
ATOM 2154 C CA . SER B 1 131 ? 9.438 8.477 7.715 1 98.81 131 SER B CA 1
ATOM 2155 C C . SER B 1 131 ? 8.086 9.172 7.625 1 98.81 131 SER B C 1
ATOM 2157 O O . SER B 1 131 ? 7.992 10.391 7.801 1 98.81 131 SER B O 1
ATOM 2159 N N . PHE B 1 132 ? 7.055 8.461 7.352 1 98.06 132 PHE B N 1
ATOM 2160 C CA . PHE B 1 132 ? 5.707 9.008 7.242 1 98.06 132 PHE B CA 1
ATOM 2161 C C . PHE B 1 132 ? 5.289 9.688 8.539 1 98.06 132 PHE B C 1
ATOM 2163 O O . PHE B 1 132 ? 4.785 10.812 8.523 1 98.06 132 PHE B O 1
ATOM 2170 N N . VAL B 1 133 ? 5.543 9 9.656 1 97.88 133 VAL B N 1
ATOM 2171 C CA . VAL B 1 133 ? 5.176 9.531 10.969 1 97.88 133 VAL B CA 1
ATOM 2172 C C . VAL B 1 133 ? 5.953 10.82 11.234 1 97.88 133 VAL B C 1
ATOM 2174 O O . VAL B 1 133 ? 5.379 11.812 11.695 1 97.88 133 VAL B O 1
ATOM 2177 N N . LEU B 1 134 ? 7.195 10.812 10.906 1 98.06 134 LEU B N 1
ATOM 2178 C CA . LEU B 1 134 ? 8.023 11.992 11.117 1 98.06 134 LEU B CA 1
ATOM 2179 C C . LEU B 1 134 ? 7.535 13.164 10.273 1 98.06 134 LEU B C 1
ATOM 2181 O O . LEU B 1 134 ? 7.512 14.305 10.742 1 98.06 134 LEU B O 1
ATOM 2185 N N . TYR B 1 135 ? 7.117 12.938 9.008 1 96.31 135 TYR B N 1
ATOM 2186 C CA . TYR B 1 135 ? 6.586 14 8.156 1 96.31 135 TYR B CA 1
ATOM 2187 C C . TYR B 1 135 ? 5.297 14.57 8.734 1 96.31 135 TYR B C 1
ATOM 2189 O O . TYR B 1 135 ? 5.074 15.781 8.695 1 96.31 135 TYR B O 1
ATOM 2197 N N . VAL B 1 136 ? 4.473 13.688 9.266 1 93.88 136 VAL B N 1
ATOM 2198 C CA . VAL B 1 136 ? 3.201 14.117 9.836 1 93.88 136 VAL B CA 1
ATOM 2199 C C . VAL B 1 136 ? 3.451 14.992 11.062 1 93.88 136 VAL B C 1
ATOM 2201 O O . VAL B 1 136 ? 2.877 16.078 11.18 1 93.88 136 VAL B O 1
ATOM 2204 N N . VAL B 1 137 ? 4.344 14.562 11.906 1 94.31 137 VAL B N 1
ATOM 2205 C CA . VAL B 1 137 ? 4.637 15.312 13.117 1 94.31 137 VAL B CA 1
ATOM 2206 C C . VAL B 1 137 ? 5.309 16.641 12.758 1 94.31 137 VAL B C 1
ATOM 2208 O O . VAL B 1 137 ? 5.043 17.672 13.375 1 94.31 137 VAL B O 1
ATOM 2211 N N . ALA B 1 138 ? 6.125 16.578 11.789 1 93.5 138 ALA B N 1
ATOM 2212 C CA . ALA B 1 138 ? 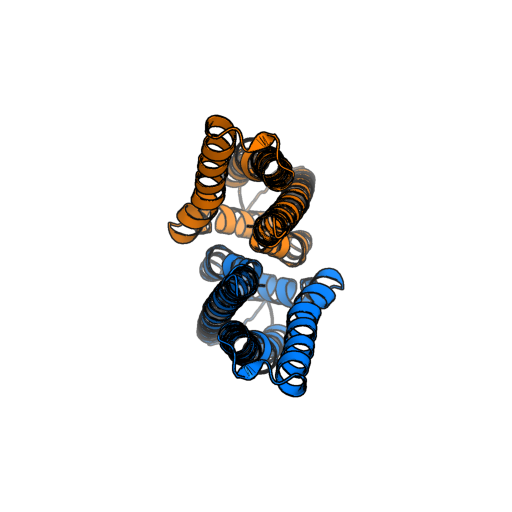6.766 17.812 11.328 1 93.5 138 ALA B CA 1
ATOM 2213 C C . ALA B 1 138 ? 5.727 18.812 10.844 1 93.5 138 ALA B C 1
ATOM 2215 O O . ALA B 1 138 ? 5.809 20 11.172 1 93.5 138 ALA B O 1
ATOM 2216 N N . THR B 1 139 ? 4.777 18.406 10.094 1 88.38 139 THR B N 1
ATOM 2217 C CA . THR B 1 139 ? 3.738 19.266 9.547 1 88.38 139 THR B CA 1
ATOM 2218 C C . THR B 1 139 ? 2.873 19.844 10.664 1 88.38 139 THR B C 1
ATOM 2220 O O . THR B 1 139 ? 2.486 21.016 10.617 1 88.38 139 THR B O 1
ATOM 2223 N N . LEU B 1 140 ? 2.67 19.062 11.727 1 85.06 140 LEU B N 1
ATOM 2224 C CA . LEU B 1 140 ? 1.86 19.5 12.852 1 85.06 140 LEU B CA 1
ATOM 2225 C C . LEU B 1 140 ? 2.629 20.5 13.703 1 85.06 140 LEU B C 1
ATOM 2227 O O . LEU B 1 140 ? 2.031 21.406 14.305 1 85.06 140 LEU B O 1
ATOM 2231 N N . SER B 1 141 ? 3.844 20.406 13.727 1 83.69 141 SER B N 1
ATOM 2232 C CA . SER B 1 141 ? 4.68 21.312 14.508 1 83.69 141 SER B CA 1
ATOM 2233 C C . SER B 1 141 ? 4.848 22.656 13.805 1 83.69 141 SER B C 1
ATOM 2235 O O . SER B 1 141 ? 5.176 23.656 14.445 1 83.69 141 SER B O 1
ATOM 2237 N N . LEU B 1 142 ? 4.82 22.609 12.516 1 76.25 142 LEU B N 1
ATOM 2238 C CA . LEU B 1 142 ? 4.836 23.859 11.75 1 76.25 142 LEU B CA 1
ATOM 2239 C C . LEU B 1 142 ? 3.627 24.719 12.086 1 76.25 142 LEU B C 1
ATOM 2241 O O . LEU B 1 142 ? 3.754 25.938 12.266 1 76.25 142 LEU B O 1
ATOM 2245 N N . SER B 1 143 ? 2.5 24.125 12.211 1 63.34 143 SER B N 1
ATOM 2246 C CA . SER B 1 143 ? 1.257 24.844 12.484 1 63.34 143 SER B CA 1
ATOM 2247 C C . SER B 1 143 ? 1.243 25.391 13.906 1 63.34 143 SER B C 1
ATOM 2249 O O . SER B 1 143 ? 0.728 26.484 14.141 1 63.34 143 SER B O 1
ATOM 2251 N N . ALA B 1 144 ? 1.863 24.766 14.836 1 60.84 144 ALA B N 1
ATOM 2252 C CA . ALA B 1 144 ? 1.926 25.219 16.219 1 60.84 144 ALA B CA 1
ATOM 2253 C C . ALA B 1 144 ? 2.85 26.422 16.359 1 60.84 144 ALA B C 1
ATOM 2255 O O . ALA B 1 144 ? 2.619 27.297 17.203 1 60.84 144 ALA B O 1
ATOM 2256 N N . SER B 1 145 ? 3.865 26.422 15.609 1 54.34 145 SER B N 1
ATOM 2257 C CA . SER B 1 145 ? 4.793 27.547 15.703 1 54.34 145 SER B CA 1
ATOM 2258 C C . SER B 1 145 ? 4.156 28.828 15.172 1 54.34 145 SER B C 1
ATOM 2260 O O . SER B 1 145 ? 4.504 29.922 15.609 1 54.34 145 SER B O 1
ATOM 2262 N N . PHE B 1 146 ? 3.305 28.688 14.281 1 48.59 146 PHE B N 1
ATOM 2263 C CA . PHE B 1 146 ? 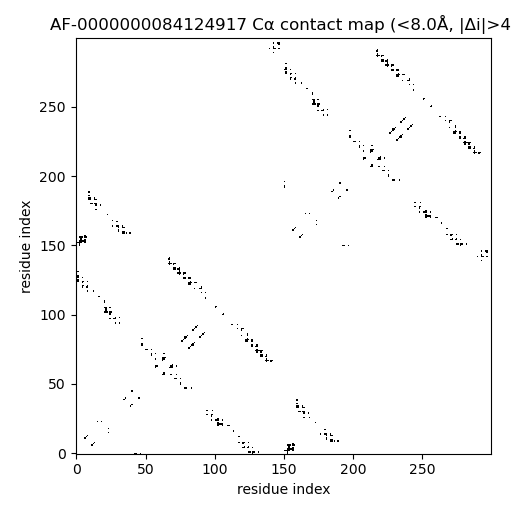2.656 29.891 13.773 1 48.59 146 PHE B CA 1
ATOM 2264 C C . PHE B 1 146 ? 1.554 30.359 14.711 1 48.59 146 PHE B C 1
ATOM 2266 O O . PHE B 1 146 ? 1.191 31.531 14.719 1 48.59 146 PHE B O 1
ATOM 2273 N N . VAL B 1 147 ? 1.04 29.562 15.625 1 47.41 147 VAL B N 1
ATOM 2274 C CA . VAL B 1 147 ? -0.027 29.953 16.531 1 47.41 147 VAL B CA 1
ATOM 2275 C C . VAL B 1 147 ? 0.575 30.5 17.828 1 47.41 147 VAL B C 1
ATOM 2277 O O . VAL B 1 147 ? -0.15 30.969 18.703 1 47.41 147 VAL B O 1
ATOM 2280 N N . GLU B 1 148 ? 1.82 30.375 18.219 1 44.22 148 GLU B N 1
ATOM 2281 C CA . GLU B 1 148 ? 2.295 31.062 19.422 1 44.22 148 GLU B CA 1
ATOM 2282 C C . GLU B 1 148 ? 2.27 32.562 19.234 1 44.22 148 GLU B C 1
ATOM 2284 O O . GLU B 1 148 ? 2.879 33.094 18.312 1 44.22 148 GLU B O 1
ATOM 2289 N N . PRO B 1 149 ? 1.155 33.219 19.781 1 41.31 149 PRO B N 1
ATOM 2290 C CA . PRO B 1 149 ? 1.136 34.688 19.828 1 41.31 149 PRO B CA 1
ATOM 2291 C C . PRO B 1 149 ? 2.461 35.25 20.297 1 41.31 149 PRO B C 1
ATOM 2293 O O . PRO B 1 149 ? 3.109 34.688 21.188 1 41.31 149 PRO B O 1
ATOM 2296 N N . PHE B 1 150 ? 3.096 36.156 19.5 1 34 150 PHE B N 1
ATOM 2297 C CA . PHE B 1 150 ? 3.961 37.094 20.188 1 34 150 PHE B CA 1
ATOM 2298 C C . PHE B 1 150 ? 3.215 37.781 21.328 1 34 150 PHE B C 1
ATOM 2300 O O . PHE B 1 150 ? 2.004 38 21.234 1 34 150 PHE B O 1
#

pLDDT: mean 94.65, std 11.41, range [33.59, 98.88]

Radius of gyration: 21.42 Å; Cα contacts (8 Å, |Δi|>4): 337; chains: 2; bounding box: 42×66×37 Å

Organism: NCBI:txid755307

Secondary structure (DSSP, 8-state):
-HHHHHHIIIIIHHHHTTS-HHHHHHHHHHHHHHT-SHHHHHHHHHHHHHHHHHHHHHHHTTGGGSHHHHHHHHHHHHHIIIIIIHIIIIIHHHHHHHHTS-SSSPPTTHHHHHHHHHHHHHHHHHHHHHHHHHHHHHHHHHHHHHHS--/-HHHHHHIIIIIHHHHTTS-HHHHHHHHHHHHHHT-SHHHHHHHHHHHHHHHHHHHHHHHTTGGGSHHHHHHHHHHHHHIIIIIIHIIIIIHHHHHHHHTS-SSSPPTTHHHHHHHHHHHHHHHHHHHHHHHHHHHHHHHHHHHHHHS--

Sequence (300 aa):
MAGLFFAYSVSVVLTLDTLSASSYTRVMQSINEEILNPLFGVSFGGAIIVPTVGAFLVFIEGLWTALFGQLFLAGTVIYLVGTAGVTLLVSVPMNNTIAGWSIESPPTGWEEVRARWKRWNHVRTVAAFISFVLYVVATLSLSASFVEPFMAGLFFAYSVSVVLTLDTLSASSYTRVMQSINEEILNPLFGVSFGGAIIVPTVGAFLVFIEGLWTALFGQLFLAGTVIYLVGTAGVTLLVSVPMNNTIAGWSIESPPTGWEEVRARWKRWNHVRTVAAFISFVLYVVATLSLSASFVEPF